Protein 4NBI (pdb70)

Secondary structure (DSSP, 8-state):
-EEEEEEEEEEEEEEE-SS--TTS--EEEEEEESSEEEEEEE-BTT--HHHHHHHHHHHHH---B--SS-SS-B-TTTTT-EEEEEE-GGGG-B-SSSSS-B-TTBPPHHHHHHHHHHHHHHHHHHS-GGGEEE--TTS-EEEEEEEEEEEEEEEEGGGS---/-EEEEEEEEEEEEEE---EEEEEESSEEEEEEE-BTT--HHHHHHHHHHHHH---B--SS-SS-B-TTTTT-EEEEEE-GGGG--TTT-SS---TTBPPHHHHHHHHHHHHHHHHHHS-GGGEEE--TTS-EEEEEEEEEEEEEEEETT--

B-factor: mean 30.65, std 9.9, range [12.33, 81.35]

CATH classification: 3.50.80.10

GO terms:
  GO:0005737 cytoplasm (C, IDA)
  GO:0051500 D-tyrosyl-tRNA(Tyr) deacylase activity (F, IDA)
  GO:0106026 Gly-tRNA(Ala) deacylase activity (F, IDA)
  GO:0051499 D-aminoacyl-tRNA deacylase activity (F, EXP)
  GO:0051500 D-tyrosyl-tRNA(Tyr) deacylase activity (F, EXP)

Structure (mmCIF, N/CA/C/O backbone):
data_4NBI
#
_entry.id   4NBI
#
_cell.length_a   82.134
_cell.length_b   65.743
_cell.length_c   56.917
_cell.angle_alpha   90.000
_cell.angle_beta   93.300
_cell.angle_gamma   90.000
#
_symmetry.space_group_name_H-M   'C 1 2 1'
#
loop_
_entity.id
_entity.type
_entity.pdbx_description
1 polymer 'D-tyrosyl-tRNA(Tyr) deacylase'
2 non-polymer "3'-deoxy-3'-(D-tyrosylamino)adenosine"
3 non-polymer 'TRIETHYLENE GLYCOL'
4 water water
#
loop_
_atom_site.group_PDB
_atom_site.id
_atom_site.type_symbol
_atom_site.label_atom_id
_atom_site.label_alt_id
_atom_site.label_comp_id
_atom_site.label_asym_id
_atom_site.label_entity_id
_atom_site.label_seq_id
_atom_site.pdbx_PDB_ins_code
_atom_site.Cartn_x
_atom_site.Cartn_y
_atom_site.Cartn_z
_atom_site.occupancy
_atom_site.B_iso_or_equiv
_atom_site.auth_seq_id
_atom_site.auth_comp_id
_atom_site.auth_asym_id
_atom_site.auth_atom_id
_atom_site.pdbx_PDB_model_num
ATOM 1 N N . MET A 1 1 ? -30.166 15.092 -14.162 1.00 22.23 1 MET A N 1
ATOM 2 C CA . MET A 1 1 ? -29.346 14.224 -15.041 1.00 22.71 1 MET A CA 1
ATOM 3 C C . MET A 1 1 ? -28.820 13.054 -14.230 1.00 22.24 1 MET A C 1
ATOM 4 O O . MET A 1 1 ? -28.492 13.207 -13.051 1.00 21.71 1 MET A O 1
ATOM 9 N N . ARG A 1 2 ? -28.764 11.883 -14.857 1.00 21.69 2 ARG A N 1
ATOM 10 C CA . ARG A 1 2 ? -28.340 10.670 -14.163 1.00 21.80 2 ARG A CA 1
ATOM 11 C C . ARG A 1 2 ? -27.197 10.009 -14.900 1.00 20.90 2 ARG A C 1
ATOM 12 O O . ARG A 1 2 ? -27.173 10.001 -16.123 1.00 20.52 2 ARG A O 1
ATOM 20 N N . VAL A 1 3 ? -26.231 9.479 -14.156 1.00 20.40 3 VAL A N 1
ATOM 21 C CA . VAL A 1 3 ? -25.124 8.771 -14.768 1.00 19.49 3 VAL A CA 1
ATOM 22 C C . VAL A 1 3 ? -24.722 7.568 -13.919 1.00 18.70 3 VAL A C 1
ATOM 23 O O . VAL A 1 3 ? -24.741 7.622 -12.683 1.00 18.91 3 VAL A O 1
ATOM 27 N N . VAL A 1 4 ? -24.402 6.477 -14.604 1.00 18.66 4 VAL A N 1
ATOM 28 C CA . VAL A 1 4 ? -23.710 5.346 -14.001 1.00 18.63 4 VAL A CA 1
ATOM 29 C C . VAL A 1 4 ? -22.322 5.317 -14.604 1.00 19.33 4 VAL A C 1
ATOM 30 O O . VAL A 1 4 ? -22.162 5.242 -15.825 1.00 19.28 4 VAL A O 1
ATOM 34 N N . ILE A 1 5 ? -21.318 5.381 -13.739 1.00 19.34 5 ILE A N 1
ATOM 35 C CA . ILE A 1 5 ? -19.936 5.383 -14.176 1.00 19.76 5 ILE A CA 1
ATOM 36 C C . ILE A 1 5 ? -19.309 4.079 -13.731 1.00 19.81 5 ILE A C 1
ATOM 37 O O . ILE A 1 5 ? -19.457 3.689 -12.570 1.00 20.73 5 ILE A O 1
ATOM 42 N N . GLN A 1 6 ? -18.632 3.400 -14.648 1.00 20.11 6 GLN A N 1
ATOM 43 C CA . GLN A 1 6 ? -17.916 2.176 -14.294 1.00 21.44 6 GLN A CA 1
ATOM 44 C C . GLN A 1 6 ? -16.460 2.234 -14.739 1.00 21.08 6 GLN A C 1
ATOM 45 O O . GLN A 1 6 ? -16.153 2.681 -15.843 1.00 20.84 6 GLN A O 1
ATOM 51 N N . ARG A 1 7 ? -15.571 1.806 -13.849 1.00 21.77 7 ARG A N 1
ATOM 52 C CA . ARG A 1 7 ? -14.141 1.743 -14.135 1.00 22.49 7 ARG A CA 1
ATOM 53 C C . ARG A 1 7 ? -13.847 0.510 -14.983 1.00 22.71 7 ARG A C 1
ATOM 54 O O . ARG A 1 7 ? -14.275 -0.594 -14.649 1.00 23.27 7 ARG A O 1
ATOM 62 N N . VAL A 1 8 ? -13.128 0.695 -16.087 1.00 22.23 8 VAL A N 1
ATOM 63 C CA . VAL A 1 8 ? -12.886 -0.412 -17.016 1.00 22.09 8 VAL A CA 1
ATOM 64 C C . VAL A 1 8 ? -11.422 -0.537 -17.436 1.00 21.81 8 VAL A C 1
ATOM 65 O O . VAL A 1 8 ? -10.675 0.439 -17.419 1.00 20.68 8 VAL A O 1
ATOM 69 N N . LYS A 1 9 ? -11.026 -1.748 -17.816 1.00 23.13 9 LYS A N 1
ATOM 70 C CA . LYS A 1 9 ? -9.735 -1.954 -18.465 1.00 24.00 9 LYS A CA 1
ATOM 71 C C . LYS A 1 9 ? -9.876 -1.780 -19.968 1.00 23.96 9 LYS A C 1
ATOM 72 O O . LYS A 1 9 ? -8.885 -1.585 -20.671 1.00 24.18 9 LYS A O 1
ATOM 78 N N . GLY A 1 10 ? -11.113 -1.847 -20.459 1.00 23.28 10 GLY A N 1
ATOM 79 C CA . GLY A 1 10 ? -11.387 -1.655 -21.878 1.00 23.89 10 GLY A CA 1
ATOM 80 C C . GLY A 1 10 ? -12.848 -1.856 -22.238 1.00 24.33 10 GLY A C 1
ATOM 81 O O . GLY A 1 10 ? -13.620 -2.407 -21.453 1.00 23.63 10 GLY A O 1
ATOM 82 N N . ALA A 1 11 ? -13.220 -1.406 -23.434 1.00 23.71 11 ALA A N 1
ATOM 83 C CA . ALA A 1 11 ? -14.597 -1.517 -23.912 1.00 24.68 11 ALA A CA 1
ATOM 84 C C . ALA A 1 11 ? -14.648 -1.388 -25.422 1.00 24.74 11 ALA A C 1
ATOM 85 O O . ALA A 1 11 ? -13.980 -0.527 -25.992 1.00 25.06 11 ALA A O 1
ATOM 87 N N . ILE A 1 12 ? -15.429 -2.256 -26.062 1.00 25.35 12 ILE A N 1
ATOM 88 C CA . ILE A 1 12 ? -15.651 -2.204 -27.506 1.00 25.49 12 ILE A CA 1
ATOM 89 C C . ILE A 1 12 ? -17.142 -2.014 -27.737 1.00 24.64 12 ILE A C 1
ATOM 90 O O . ILE A 1 12 ? -17.942 -2.842 -27.307 1.00 23.98 12 ILE A O 1
ATOM 95 N N . LEU A 1 13 ? -17.509 -0.923 -28.406 1.00 23.84 13 LEU A N 1
ATOM 96 C CA . LEU A 1 13 ? -18.915 -0.603 -28.638 1.00 23.30 13 LEU A CA 1
ATOM 97 C C . LEU A 1 13 ? -19.300 -0.798 -30.106 1.00 22.87 13 LEU A C 1
ATOM 98 O O . LEU A 1 13 ? -18.661 -0.256 -31.015 1.00 22.16 13 LEU A O 1
ATOM 103 N N . SER A 1 14 ? -20.357 -1.572 -30.328 1.00 22.46 14 SER A N 1
ATOM 104 C CA . SER A 1 14 ? -20.893 -1.740 -31.669 1.00 23.47 14 SER A CA 1
ATOM 105 C C . SER A 1 14 ? -22.352 -1.305 -31.714 1.00 24.08 14 SER A C 1
ATOM 106 O O . SER A 1 14 ? -23.045 -1.312 -30.688 1.00 23.22 14 SER A O 1
ATOM 109 N N . VAL A 1 15 ? -22.802 -0.921 -32.905 1.00 23.61 15 VAL A N 1
ATOM 110 C CA . VAL A 1 15 ? -24.131 -0.339 -33.083 1.00 25.61 15 VAL A CA 1
ATOM 111 C C . VAL A 1 15 ? -24.895 -1.081 -34.170 1.00 25.98 15 VAL A C 1
ATOM 112 O O . VAL A 1 15 ? -24.293 -1.564 -35.134 1.00 25.98 15 VAL A O 1
ATOM 116 N N . ARG A 1 16 ? -26.213 -1.179 -34.011 1.00 25.73 16 ARG A N 1
ATOM 117 C CA . ARG A 1 16 ? -27.037 -1.773 -35.048 1.00 26.59 16 ARG A CA 1
ATOM 118 C C . ARG A 1 16 ? -27.134 -0.854 -36.264 1.00 27.85 16 ARG A C 1
ATOM 119 O O . ARG A 1 16 ? -27.480 0.326 -36.139 1.00 27.93 16 ARG A O 1
ATOM 127 N N . LYS A 1 17 ? -26.827 -1.414 -37.434 1.00 29.86 17 LYS A N 1
ATOM 128 C CA . LYS A 1 17 ? -26.890 -0.698 -38.710 1.00 33.41 17 LYS A CA 1
ATOM 129 C C . LYS A 1 17 ? -28.304 -0.203 -39.047 1.00 34.31 17 LYS A C 1
ATOM 130 O O . LYS A 1 17 ? -29.299 -0.801 -38.630 1.00 33.93 17 LYS A O 1
ATOM 136 N N . GLU A 1 18 ? -28.390 0.897 -39.790 1.00 37.40 18 GLU A N 1
ATOM 137 C CA . GLU A 1 18 ? -29.689 1.401 -40.258 1.00 39.43 18 GLU A CA 1
ATOM 138 C C . GLU A 1 18 ? -30.210 0.570 -41.431 1.00 38.51 18 GLU A C 1
ATOM 139 O O . GLU A 1 18 ? -31.409 0.295 -41.526 1.00 39.03 18 GLU A O 1
ATOM 145 N N . ASN A 1 19 ? -29.286 0.167 -42.299 1.00 37.14 19 ASN A N 1
ATOM 146 C CA . ASN A 1 19 ? -29.573 -0.552 -43.533 1.00 38.57 19 ASN A CA 1
ATOM 147 C C . ASN A 1 19 ? -29.352 -2.054 -43.325 1.00 38.59 19 ASN A C 1
ATOM 148 O O . ASN A 1 19 ? -28.222 -2.544 -43.432 1.00 39.64 19 ASN A O 1
ATOM 153 N N . ILE A 1 20 ? -30.428 -2.777 -43.008 1.00 36.08 20 ILE A N 1
ATOM 154 C CA . ILE A 1 20 ? -30.336 -4.198 -42.648 1.00 35.77 20 ILE A CA 1
ATOM 155 C C . ILE A 1 20 ? -31.112 -5.098 -43.606 1.00 34.66 20 ILE A C 1
ATOM 156 O O . ILE A 1 20 ? -32.309 -4.914 -43.811 1.00 33.23 20 ILE A O 1
ATOM 161 N N . GLY A 1 21 ? -30.415 -6.073 -44.181 1.00 34.73 21 GLY A N 1
ATOM 162 C CA . GLY A 1 21 ? -31.052 -7.109 -44.978 1.00 33.96 21 GLY A CA 1
ATOM 163 C C . GLY A 1 21 ? -31.031 -8.442 -44.259 1.00 34.68 21 GLY A C 1
ATOM 164 O O . GLY A 1 21 ? -30.384 -8.584 -43.216 1.00 33.79 21 GLY A O 1
ATOM 165 N N . GLU A 1 22 ? -31.754 -9.408 -44.821 1.00 34.07 22 GLU A N 1
ATOM 166 C CA . GLU A 1 22 ? -31.704 -10.816 -44.418 1.00 35.35 22 GLU A CA 1
ATOM 167 C C . GLU A 1 22 ? -30.281 -11.372 -44.565 1.00 34.17 22 GLU A C 1
ATOM 168 O O . GLU A 1 22 ? -29.540 -10.962 -45.462 1.00 33.76 22 GLU A O 1
ATOM 174 N N . ASN A 1 23 ? -29.907 -12.296 -43.683 1.00 31.93 23 ASN A N 1
ATOM 175 C CA . ASN A 1 23 ? -28.644 -13.026 -43.812 1.00 31.28 23 ASN A CA 1
ATOM 176 C C . ASN A 1 23 ? -27.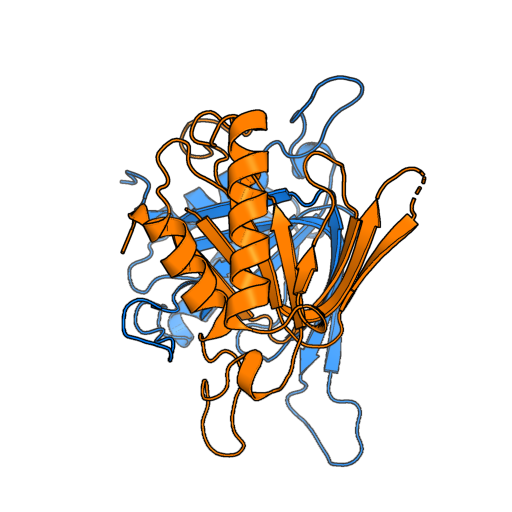426 -12.103 -43.841 1.00 31.07 23 ASN A C 1
ATOM 177 O O . ASN A 1 23 ? -26.525 -12.262 -44.682 1.00 29.87 23 ASN A O 1
ATOM 182 N N . GLU A 1 24 ? -27.404 -11.139 -42.921 1.00 30.06 24 GLU A N 1
ATOM 183 C CA . GLU A 1 24 ? -26.330 -10.147 -42.862 1.00 30.30 24 GLU A CA 1
ATOM 184 C C . GLU A 1 24 ? -25.842 -9.901 -41.439 1.00 29.98 24 GLU A C 1
ATOM 185 O O . GLU A 1 24 ? -26.574 -10.123 -40.476 1.00 29.82 24 GLU A O 1
ATOM 191 N N . LYS A 1 25 ? -24.600 -9.442 -41.330 1.00 28.16 25 LYS A N 1
ATOM 192 C CA . LYS A 1 25 ? -24.053 -8.892 -40.094 1.00 28.61 25 LYS A CA 1
ATOM 193 C C . LYS A 1 25 ? -24.764 -7.571 -39.799 1.00 28.88 25 LYS A C 1
ATOM 194 O O . LYS A 1 25 ? -24.853 -6.700 -40.662 1.00 27.43 25 LYS A O 1
ATOM 200 N N . GLU A 1 26 ? -25.276 -7.426 -38.584 1.00 28.91 26 GLU A N 1
ATOM 201 C CA . GLU A 1 26 ? -26.118 -6.269 -38.275 1.00 30.59 26 GLU A CA 1
ATOM 202 C C . GLU A 1 26 ? -25.475 -5.234 -37.368 1.00 29.20 26 GLU A C 1
ATOM 203 O O . GLU A 1 26 ? -25.890 -4.079 -37.372 1.00 30.40 26 GLU A O 1
ATOM 209 N N . LEU A 1 27 ? -24.479 -5.646 -36.589 1.00 28.12 27 LEU A N 1
ATOM 210 C CA . LEU A 1 27 ? -23.788 -4.720 -35.695 1.00 27.78 27 LEU A CA 1
ATOM 211 C C . LEU A 1 27 ? -22.418 -4.350 -36.249 1.00 26.90 27 LEU A C 1
ATOM 212 O O . LEU A 1 27 ? -21.738 -5.200 -36.830 1.00 27.42 27 LEU A O 1
ATOM 217 N N . GLU A 1 28 ? -22.020 -3.089 -36.063 1.00 25.23 28 GLU A N 1
ATOM 218 C CA . GLU A 1 28 ? -20.707 -2.616 -36.504 1.00 25.72 28 GLU A CA 1
ATOM 219 C C . GLU A 1 28 ? -19.977 -1.887 -35.383 1.00 24.91 28 GLU A C 1
ATOM 220 O O . GLU A 1 28 ? -20.557 -1.034 -34.712 1.00 24.51 28 GLU A O 1
ATOM 226 N N . ILE A 1 29 ? -18.707 -2.229 -35.189 1.00 25.25 29 ILE A N 1
ATOM 227 C CA . ILE A 1 29 ? -17.874 -1.586 -34.164 1.00 25.80 29 ILE A CA 1
ATOM 228 C C . ILE A 1 29 ? -17.605 -0.127 -34.539 1.00 26.98 29 ILE A C 1
ATOM 229 O O . ILE A 1 29 ? -17.116 0.159 -35.644 1.00 27.16 29 ILE A O 1
ATOM 234 N N . ILE A 1 30 ? -17.933 0.793 -33.633 1.00 26.30 30 ILE A N 1
ATOM 235 C CA . ILE A 1 30 ? -17.698 2.218 -33.883 1.00 27.04 30 ILE A CA 1
ATOM 236 C C . ILE A 1 30 ? -16.754 2.896 -32.885 1.00 27.57 30 ILE A C 1
ATOM 237 O O . ILE A 1 30 ? -16.175 3.939 -33.197 1.00 27.02 30 ILE A O 1
ATOM 242 N N . SER A 1 31 ? -16.596 2.299 -31.704 1.00 26.58 31 SER A N 1
ATOM 243 C CA . SER A 1 31 ? -15.797 2.894 -30.630 1.00 26.80 31 SER A CA 1
ATOM 244 C C . SER A 1 31 ? -15.102 1.835 -29.802 1.00 25.83 31 SER A C 1
ATOM 245 O O . SER A 1 31 ? -15.645 0.756 -29.564 1.00 25.75 31 SER A O 1
ATOM 248 N N . GLU A 1 32 ? -13.888 2.164 -29.376 1.00 25.85 32 GLU A N 1
ATOM 249 C CA . GLU A 1 32 ? -13.079 1.289 -28.551 1.00 25.87 32 GLU A CA 1
ATOM 250 C C . GLU A 1 32 ? -12.257 2.151 -27.601 1.00 25.65 32 GLU A C 1
ATOM 251 O O . GLU A 1 32 ? -11.703 3.180 -28.010 1.00 25.38 32 GLU A O 1
ATOM 257 N N . ILE A 1 33 ? -12.205 1.749 -26.332 1.00 24.22 33 ILE A N 1
ATOM 258 C CA . ILE A 1 33 ? -11.299 2.378 -25.362 1.00 23.60 33 ILE A CA 1
ATOM 259 C C . ILE A 1 33 ? -10.496 1.319 -24.624 1.00 24.15 33 ILE A C 1
ATOM 260 O O . ILE A 1 33 ? -10.908 0.161 -24.554 1.00 23.81 33 ILE A O 1
ATOM 265 N N . LYS A 1 34 ? -9.341 1.715 -24.099 1.00 24.78 34 LYS A N 1
ATOM 266 C CA . LYS A 1 34 ? -8.606 0.881 -23.150 1.00 25.75 34 LYS A CA 1
ATOM 267 C C . LYS A 1 34 ? -9.012 1.311 -21.740 1.00 26.21 34 LYS A C 1
ATOM 268 O O . LYS A 1 34 ? -10.203 1.507 -21.486 1.00 25.28 34 LYS A O 1
ATOM 274 N N . ASN A 1 35 ? -8.047 1.459 -20.824 1.00 25.51 35 ASN A N 1
ATOM 275 C CA . ASN A 1 35 ? -8.373 1.837 -19.445 1.00 25.59 35 ASN A CA 1
ATOM 276 C C . ASN A 1 35 ? -9.135 3.150 -19.378 1.00 24.99 35 ASN A C 1
ATOM 277 O O . ASN A 1 35 ? -8.844 4.090 -20.124 1.00 25.60 35 ASN A O 1
ATOM 282 N N . GLY A 1 36 ? -10.099 3.215 -18.469 1.00 23.95 36 GLY A N 1
ATOM 283 C CA . GLY A 1 36 ? -10.830 4.447 -18.247 1.00 23.32 36 GLY A CA 1
ATOM 284 C C . GLY A 1 36 ? -12.201 4.209 -17.662 1.00 22.65 36 GLY A C 1
ATOM 285 O O . GLY A 1 36 ? -12.386 3.309 -16.840 1.00 21.99 36 GLY A O 1
ATOM 286 N N . LEU A 1 37 ? -13.150 5.038 -18.082 1.00 22.19 37 LEU A N 1
ATOM 287 C CA . LEU A 1 37 ? -14.512 5.014 -17.552 1.00 21.86 37 LEU A CA 1
ATOM 288 C C . LEU A 1 37 ? -15.524 4.826 -18.671 1.00 22.10 37 LEU A C 1
ATOM 289 O O . LEU A 1 37 ? -15.394 5.414 -19.745 1.00 22.76 37 LEU A O 1
ATOM 294 N N . ILE A 1 38 ? -16.543 4.009 -18.421 1.00 21.60 38 ILE A N 1
ATOM 295 C CA . ILE A 1 38 ? -17.727 4.052 -19.260 1.00 21.74 38 ILE A CA 1
ATOM 296 C C . ILE A 1 38 ? -18.792 4.811 -18.476 1.00 21.14 38 ILE A C 1
ATOM 297 O O . ILE A 1 38 ? -18.987 4.546 -17.294 1.00 20.61 38 ILE A O 1
ATOM 302 N N . CYS A 1 39 ? -19.443 5.769 -19.133 1.00 21.28 39 CYS A N 1
ATOM 303 C CA . CYS A 1 39 ? -20.447 6.619 -18.503 1.00 22.50 39 CYS A CA 1
ATOM 304 C C . CYS A 1 39 ? -21.777 6.475 -19.239 1.00 21.87 39 CYS A C 1
ATOM 305 O O . CYS A 1 39 ? -21.915 6.924 -20.384 1.00 23.46 39 CYS A O 1
ATOM 308 N N . PHE A 1 40 ? -22.732 5.825 -18.583 1.00 20.67 40 PHE A N 1
ATOM 309 C CA . PHE A 1 40 ? -24.079 5.688 -19.121 1.00 21.64 40 PHE A CA 1
ATOM 310 C C . PHE A 1 40 ? -24.856 6.903 -18.668 1.00 20.92 40 PHE A C 1
ATOM 311 O O . PHE A 1 40 ? -25.072 7.087 -17.476 1.00 21.40 40 PHE A O 1
ATOM 319 N N . LEU A 1 41 ? -25.296 7.711 -19.626 1.00 21.37 41 LEU A N 1
ATOM 320 C CA . LEU A 1 41 ? -25.824 9.040 -19.341 1.00 21.61 41 LEU A CA 1
ATOM 321 C C . LEU A 1 41 ? -27.283 9.223 -19.737 1.00 21.58 41 LEU A C 1
ATOM 322 O O . LEU A 1 41 ? -27.652 8.985 -20.889 1.00 22.10 41 LEU A O 1
ATOM 327 N N . GLY A 1 42 ? -28.090 9.674 -18.775 1.00 21.75 42 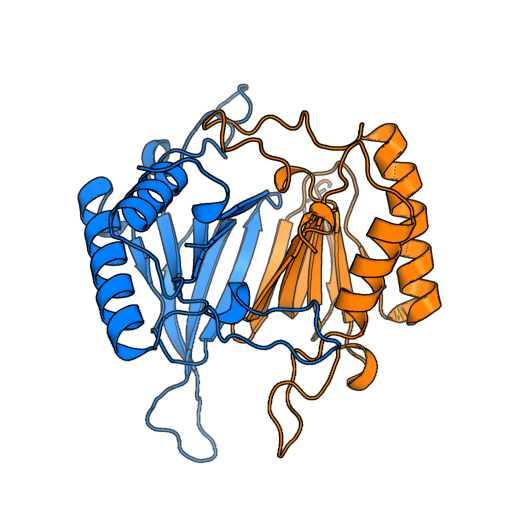GLY A N 1
ATOM 328 C CA . GLY A 1 42 ? -29.521 9.863 -18.977 1.00 23.50 42 GLY A CA 1
ATOM 329 C C . GLY A 1 42 ? -29.896 11.319 -18.785 1.00 23.20 42 GLY A C 1
ATOM 330 O O . GLY A 1 42 ? -29.590 11.908 -17.751 1.00 23.96 42 GLY A O 1
ATOM 331 N N . ILE A 1 43 ? -30.547 11.906 -19.786 1.00 23.94 43 ILE A N 1
ATOM 332 C CA . ILE A 1 43 ? -30.960 13.317 -19.718 1.00 24.11 43 ILE A CA 1
ATOM 333 C C . ILE A 1 43 ? -32.431 13.431 -19.299 1.00 24.80 43 ILE A C 1
ATOM 334 O O . ILE A 1 43 ? -33.313 12.856 -19.942 1.00 23.22 43 ILE A O 1
ATOM 339 N N . HIS A 1 44 ? -32.669 14.165 -18.208 1.00 24.00 44 HIS A N 1
ATOM 340 C CA . HIS A 1 44 ? -33.991 14.331 -17.592 1.00 24.97 44 HIS A CA 1
ATOM 341 C C . HIS A 1 44 ? -34.709 15.446 -18.293 1.00 25.60 44 HIS A C 1
ATOM 342 O O . HIS A 1 44 ? -34.075 16.400 -18.752 1.00 25.11 44 HIS A O 1
ATOM 349 N N . LYS A 1 45 ? -36.034 15.337 -18.384 1.00 26.53 45 LYS A N 1
ATOM 350 C CA . LYS A 1 45 ? -36.857 16.327 -19.095 1.00 28.01 45 LYS A CA 1
ATOM 351 C C . LYS A 1 45 ? -36.624 17.775 -18.642 1.00 28.94 45 LYS A C 1
ATOM 352 O O . LYS A 1 45 ? -36.772 18.708 -19.434 1.00 30.67 45 LYS A O 1
ATOM 358 N N . ASN A 1 46 ? -36.250 17.946 -17.378 1.00 28.68 46 ASN A N 1
ATOM 359 C CA . ASN A 1 46 ? -36.050 19.260 -16.776 1.00 29.78 46 ASN A CA 1
ATOM 360 C C . ASN A 1 46 ? -34.586 19.657 -16.585 1.00 28.02 46 ASN A C 1
ATOM 361 O O . ASN A 1 46 ? -34.298 20.648 -15.915 1.00 27.16 46 ASN A O 1
ATOM 366 N N . ASP A 1 47 ? -33.666 18.891 -17.170 1.00 27.51 47 ASP A N 1
ATOM 367 C CA . ASP A 1 47 ? -32.234 19.197 -17.052 1.00 25.72 47 ASP A CA 1
ATOM 368 C C . ASP A 1 47 ? -31.865 20.527 -17.702 1.00 26.65 47 ASP A C 1
ATOM 369 O O . ASP A 1 47 ? -32.437 20.919 -18.722 1.00 25.59 47 ASP A O 1
ATOM 374 N N . THR A 1 48 ? -30.899 21.201 -17.089 1.00 26.18 48 THR A N 1
ATOM 375 C CA . THR A 1 48 ? -30.331 22.432 -17.595 1.00 26.20 48 THR A CA 1
ATOM 376 C C . THR A 1 48 ? -28.845 22.199 -17.819 1.00 25.87 48 THR A C 1
ATOM 377 O O . THR A 1 48 ? -28.304 21.150 -17.448 1.00 25.57 48 THR A O 1
ATOM 381 N N . TRP A 1 49 ? -28.178 23.185 -18.408 1.00 25.65 49 TRP A N 1
ATOM 382 C CA . TRP A 1 49 ? -26.744 23.105 -18.639 1.00 25.58 49 TRP A CA 1
ATOM 383 C C . TRP A 1 49 ? -25.983 22.917 -17.352 1.00 25.06 49 TRP A C 1
ATOM 384 O O . TRP A 1 49 ? -24.959 22.245 -17.336 1.00 25.10 49 TRP A O 1
ATOM 395 N N . GLU A 1 50 ? -26.484 23.493 -16.258 1.00 26.01 50 GLU A N 1
ATOM 396 C CA . GLU A 1 50 ? -25.834 23.331 -14.945 1.00 25.52 50 GLU A CA 1
ATOM 397 C C . GLU A 1 50 ? -25.799 21.871 -14.490 1.00 24.12 50 GLU A C 1
ATOM 398 O O . GLU A 1 50 ? -24.838 21.437 -13.862 1.00 22.66 50 GLU A O 1
ATOM 404 N N . ASP A 1 51 ? -26.845 21.111 -14.798 1.00 23.41 51 ASP A N 1
ATOM 405 C CA . ASP A 1 51 ? -26.846 19.678 -14.502 1.00 23.03 51 ASP A CA 1
ATOM 406 C C . ASP A 1 51 ? -25.719 18.985 -15.255 1.00 22.35 51 ASP A C 1
ATOM 407 O O . ASP A 1 51 ? -24.980 18.182 -14.670 1.00 22.08 51 ASP A O 1
ATOM 412 N N . ALA A 1 52 ? -25.591 19.307 -16.545 1.00 21.78 52 ALA A N 1
ATOM 413 C CA . ALA A 1 52 ? -24.571 18.720 -17.412 1.00 22.18 52 ALA A CA 1
ATOM 414 C C . ALA A 1 52 ? -23.173 19.058 -16.910 1.00 22.43 52 ALA A C 1
ATOM 415 O O . ALA A 1 52 ? -22.320 18.178 -16.789 1.00 21.61 52 ALA A O 1
ATOM 417 N N . LEU A 1 53 ? -22.959 20.336 -16.597 1.00 23.65 53 LEU A N 1
ATOM 418 C CA . LEU A 1 53 ? -21.661 20.790 -16.099 1.00 23.47 53 LEU A CA 1
ATOM 419 C C . LEU A 1 53 ? -21.250 20.082 -14.809 1.00 23.50 53 LEU A C 1
ATOM 420 O O . LEU A 1 53 ? -20.084 19.721 -14.662 1.00 23.31 53 LEU A O 1
ATOM 425 N N . TYR A 1 54 ? -22.198 19.865 -13.893 1.00 23.26 54 TYR A N 1
ATOM 426 C CA . TYR A 1 54 ? -21.916 19.074 -12.691 1.00 23.18 54 TYR A CA 1
ATOM 427 C C . TYR A 1 54 ? -21.445 17.667 -13.030 1.00 22.95 54 TYR A C 1
ATOM 428 O O . TYR A 1 54 ? -20.428 17.217 -12.494 1.00 22.01 54 TYR A O 1
ATOM 437 N N . ILE A 1 55 ? -22.188 16.970 -13.900 1.00 22.14 55 ILE A N 1
ATOM 438 C CA . ILE A 1 55 ? -21.834 15.602 -14.294 1.00 22.52 55 ILE A CA 1
ATOM 439 C C . ILE A 1 55 ? -20.454 15.532 -14.929 1.00 21.66 55 ILE A C 1
ATOM 440 O O . ILE A 1 55 ? -19.646 14.652 -14.601 1.00 21.49 55 ILE A O 1
ATOM 445 N N . ILE A 1 56 ? -20.189 16.446 -15.853 1.00 22.02 56 ILE A N 1
ATOM 446 C CA . ILE A 1 56 ? -18.896 16.457 -16.539 1.00 22.16 56 ILE A CA 1
ATOM 447 C C . ILE A 1 56 ? -17.742 16.656 -15.541 1.00 22.79 56 ILE A C 1
ATOM 448 O O . ILE A 1 56 ? -16.773 15.884 -15.540 1.00 22.95 56 ILE A O 1
ATOM 453 N N . ARG A 1 57 ? -17.876 17.664 -14.684 1.00 24.07 57 ARG A N 1
ATOM 454 C CA . ARG A 1 57 ? -16.870 17.972 -13.654 1.00 25.38 57 ARG A CA 1
ATOM 455 C C . ARG A 1 57 ? -16.629 16.777 -12.727 1.00 26.11 57 ARG A C 1
ATOM 456 O O . ARG A 1 57 ? -15.481 16.437 -12.419 1.00 25.52 57 ARG A O 1
ATOM 464 N N . LYS A 1 58 ? -17.714 16.132 -12.295 1.00 26.52 58 LYS A N 1
ATOM 465 C CA . LYS A 1 58 ? -17.610 14.939 -11.454 1.00 26.32 58 LYS A CA 1
ATOM 466 C C . LYS A 1 58 ? -16.929 13.758 -12.121 1.00 26.44 58 LYS A C 1
ATOM 467 O O . LYS A 1 58 ? -16.003 13.167 -11.542 1.00 25.70 58 LYS A O 1
ATOM 473 N N . CYS A 1 59 ? -17.383 13.406 -13.328 1.00 26.26 59 CYS A N 1
ATOM 474 C CA . CYS A 1 59 ? -16.791 12.309 -14.095 1.00 25.54 59 CYS A CA 1
ATOM 475 C C . CYS A 1 59 ? -15.290 12.505 -14.277 1.00 25.54 59 CYS A C 1
ATOM 476 O O . CYS A 1 59 ? -14.513 11.562 -14.153 1.00 24.59 59 CYS A O 1
ATOM 479 N N . LEU A 1 60 ? -14.886 13.733 -14.583 1.00 22.97 60 LEU A N 1
ATOM 480 C CA . LEU A 1 60 ? -13.476 14.003 -14.857 1.00 23.48 60 LEU A CA 1
ATOM 481 C C . LEU A 1 60 ? -12.617 14.071 -13.600 1.00 23.42 60 LEU A C 1
ATOM 482 O O . LEU A 1 60 ? -11.392 13.917 -13.677 1.00 24.94 60 LEU A O 1
ATOM 487 N N . ASN A 1 61 ? -13.263 14.286 -12.460 1.00 23.36 61 ASN A N 1
ATOM 488 C CA . ASN A 1 61 ? -12.569 14.473 -11.191 1.00 25.76 61 ASN A CA 1
ATOM 489 C C . ASN A 1 61 ? -12.573 13.291 -10.228 1.00 25.05 61 ASN A C 1
ATOM 490 O O . ASN A 1 61 ? -11.757 13.251 -9.309 1.00 24.29 61 ASN A O 1
ATOM 495 N N . LEU A 1 62 ? -13.482 12.336 -10.420 1.00 23.77 62 LEU A N 1
ATOM 496 C CA . LEU A 1 62 ? -13.580 11.195 -9.504 1.00 23.41 62 LEU A CA 1
ATOM 497 C C . LEU A 1 62 ? -12.265 10.432 -9.416 1.00 23.39 62 LEU A C 1
ATOM 498 O O . LEU A 1 62 ? -11.719 10.023 -10.431 1.00 22.24 62 LEU A O 1
ATOM 503 N N . ARG A 1 63 ? -11.766 10.233 -8.199 1.00 23.93 63 ARG A N 1
ATOM 504 C CA . ARG A 1 63 ? -10.458 9.606 -8.027 1.00 25.71 63 ARG A CA 1
ATOM 505 C C . ARG A 1 63 ? -10.647 8.114 -7.803 1.00 25.39 63 ARG A C 1
ATOM 506 O O . ARG A 1 63 ? -10.866 7.657 -6.682 1.00 26.93 63 ARG A O 1
ATOM 514 N N . LEU A 1 64 ? -10.610 7.366 -8.903 1.00 25.66 64 LEU A N 1
ATOM 515 C CA . LEU A 1 64 ? -11.027 5.967 -8.887 1.00 25.46 64 LEU A CA 1
ATOM 516 C C . LEU A 1 64 ? -9.894 4.961 -9.094 1.00 25.74 64 LEU A C 1
ATOM 517 O O . LEU A 1 64 ? -10.146 3.758 -9.116 1.00 26.07 64 LEU A O 1
ATOM 522 N N . TRP A 1 65 ? -8.667 5.454 -9.257 1.00 26.31 65 TRP A N 1
ATOM 523 C CA . TRP A 1 65 ? -7.485 4.597 -9.407 1.00 28.58 65 TRP A CA 1
ATOM 524 C C . TRP A 1 65 ? -6.458 4.833 -8.343 1.00 31.97 65 TRP A C 1
ATOM 525 O O . TRP A 1 65 ? -6.218 5.973 -7.931 1.00 30.38 65 TRP A O 1
ATOM 536 N N . ASN A 1 66 ? -5.833 3.744 -7.902 1.00 37.32 66 ASN A N 1
ATOM 537 C CA . ASN A 1 66 ? -4.720 3.798 -6.956 1.00 44.71 66 ASN A CA 1
ATOM 538 C C . ASN A 1 66 ? -3.448 4.285 -7.642 1.00 48.92 66 ASN A C 1
ATOM 539 O O . ASN A 1 66 ? -3.308 4.159 -8.862 1.00 51.07 66 ASN A O 1
ATOM 544 N N . ASN A 1 67 ? -2.528 4.841 -6.859 1.00 55.61 67 ASN A N 1
ATOM 545 C CA . ASN A 1 67 ? -1.214 5.225 -7.371 1.00 61.72 67 ASN A CA 1
ATOM 546 C C . ASN A 1 67 ? -0.199 4.092 -7.181 1.00 66.06 67 ASN A C 1
ATOM 547 O O . ASN A 1 67 ? -0.320 3.036 -7.807 1.00 67.99 67 ASN A O 1
ATOM 552 N N . ASP A 1 68 ? 0.793 4.317 -6.322 1.00 70.13 68 ASP A N 1
ATOM 553 C CA . ASP A 1 68 ? 1.784 3.300 -5.984 1.00 73.11 68 ASP A CA 1
ATOM 554 C C . ASP A 1 68 ? 1.377 2.590 -4.699 1.00 73.19 68 ASP A C 1
ATOM 555 O O . ASP A 1 68 ? 1.314 1.360 -4.654 1.00 73.70 68 ASP A O 1
ATOM 560 N N . ASN A 1 69 ? 1.099 3.377 -3.662 1.00 71.29 69 ASN A N 1
ATOM 561 C CA . ASN A 1 69 ? 0.588 2.854 -2.399 1.00 69.97 69 ASN A CA 1
ATOM 562 C C . ASN A 1 69 ? -0.780 3.442 -2.058 1.00 68.52 69 ASN A C 1
ATOM 563 O O . ASN A 1 69 ? -1.638 2.751 -1.503 1.00 68.66 69 ASN A O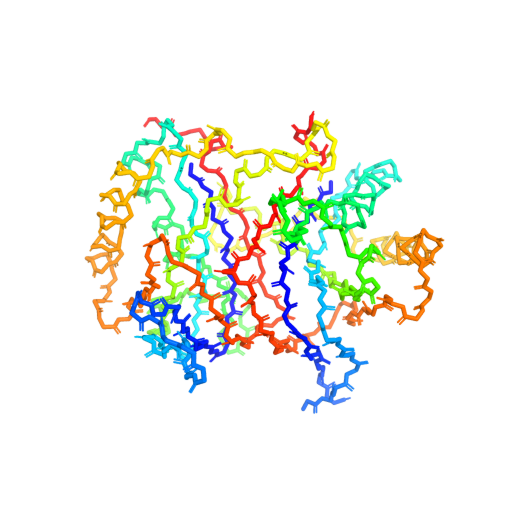 1
ATOM 568 N N . LYS A 1 70 ? -0.971 4.713 -2.411 1.00 65.88 70 LYS A N 1
ATOM 569 C CA . LYS A 1 70 ? -2.177 5.474 -2.064 1.00 63.62 70 LYS A CA 1
ATOM 570 C C . LYS A 1 70 ? -3.441 4.936 -2.732 1.00 61.02 70 LYS A C 1
ATOM 571 O O . LYS A 1 70 ? -3.453 4.659 -3.936 1.00 61.28 70 LYS A O 1
ATOM 577 N N . THR A 1 71 ? -4.502 4.804 -1.939 1.00 54.80 71 THR A N 1
ATOM 578 C CA . THR A 1 71 ? -5.793 4.332 -2.430 1.00 52.30 71 THR A CA 1
ATOM 579 C C . THR A 1 71 ? -6.671 5.497 -2.924 1.00 47.57 71 THR A C 1
ATOM 580 O O . THR A 1 71 ? -6.623 6.594 -2.365 1.00 49.78 71 THR A O 1
ATOM 584 N N . TRP A 1 72 ? -7.456 5.252 -3.975 1.00 45.18 72 TRP A N 1
ATOM 585 C CA . TRP A 1 72 ? -8.350 6.261 -4.572 1.00 42.24 72 TRP A CA 1
ATOM 586 C C . TRP A 1 72 ? -7.640 7.580 -4.746 1.00 39.96 72 TRP A C 1
ATOM 587 O O . TRP A 1 72 ? -7.992 8.574 -4.115 1.00 38.81 72 TRP A O 1
ATOM 598 N N . ASP A 1 73 ? -6.632 7.592 -5.612 1.00 37.96 73 ASP A N 1
ATOM 599 C CA . ASP A 1 73 ? -5.690 8.705 -5.694 1.00 37.19 73 ASP A CA 1
ATOM 600 C C . ASP A 1 73 ? -5.761 9.521 -6.987 1.00 34.10 73 ASP A C 1
ATOM 601 O O . ASP A 1 73 ? -5.561 10.735 -6.972 1.00 35.02 73 ASP A O 1
ATOM 606 N N . LYS A 1 74 ? -6.011 8.837 -8.097 1.00 31.19 74 LYS A N 1
ATOM 607 C CA . LYS A 1 74 ? -5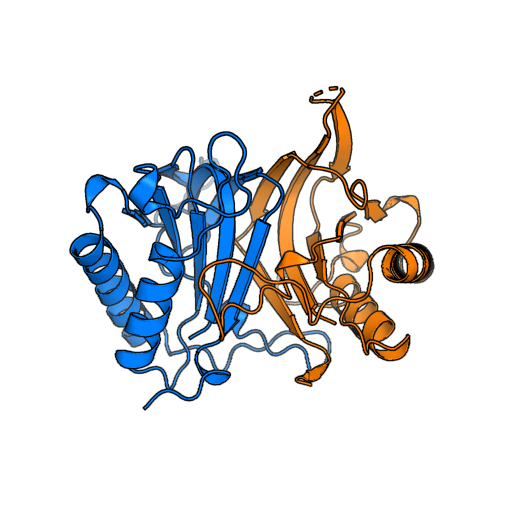.891 9.412 -9.429 1.00 28.70 74 LYS A CA 1
ATOM 608 C C . LYS A 1 74 ? -7.239 9.430 -10.132 1.00 26.78 74 LYS A C 1
ATOM 609 O O . LYS A 1 74 ? -8.007 8.468 -10.043 1.00 24.82 74 LYS A O 1
ATOM 615 N N . ASN A 1 75 ? -7.509 10.527 -10.834 1.00 25.35 75 ASN A N 1
ATOM 616 C CA . ASN A 1 75 ? -8.680 10.604 -11.701 1.00 24.27 75 ASN A CA 1
ATOM 617 C C . ASN A 1 75 ? -8.324 10.210 -13.137 1.00 24.23 75 ASN A C 1
ATOM 618 O O . ASN A 1 75 ? -7.153 9.965 -13.453 1.00 23.47 75 ASN A O 1
ATOM 623 N N . VAL A 1 76 ? -9.332 10.157 -14.005 1.00 23.59 76 VAL A N 1
ATOM 624 C CA . VAL A 1 76 ? -9.144 9.691 -15.382 1.00 23.94 76 VAL A CA 1
ATOM 625 C C . VAL A 1 76 ? -8.137 10.553 -16.178 1.00 24.76 76 VAL A C 1
ATOM 626 O O . VAL A 1 76 ? -7.355 10.030 -16.994 1.00 25.19 76 VAL A O 1
ATOM 630 N N . LYS A 1 77 ? -8.150 11.859 -15.918 1.00 25.61 77 LYS A N 1
ATOM 631 C CA . LYS A 1 77 ? -7.260 12.809 -16.596 1.00 27.43 77 LYS A CA 1
ATOM 632 C C . LYS A 1 77 ? -5.808 12.639 -16.153 1.00 28.27 77 LYS A C 1
ATOM 633 O O . LYS A 1 77 ? -4.892 12.702 -16.981 1.00 28.38 77 LYS A O 1
ATOM 639 N N . ASP A 1 78 ? -5.616 12.420 -14.851 1.00 28.47 78 ASP A N 1
ATOM 640 C CA . ASP A 1 78 ? -4.289 12.185 -14.244 1.00 29.83 78 ASP A CA 1
ATOM 641 C C . ASP A 1 78 ? -3.503 11.070 -14.923 1.00 30.07 78 ASP A C 1
ATOM 642 O O . ASP A 1 78 ? -2.268 11.131 -15.030 1.00 29.41 78 ASP A O 1
ATOM 647 N N . LEU A 1 79 ? -4.223 10.044 -15.365 1.00 27.81 79 LEU A N 1
ATOM 648 C CA . LEU A 1 79 ? -3.604 8.872 -15.964 1.00 28.04 79 LEU A CA 1
ATOM 649 C C . LEU A 1 79 ? -3.673 8.879 -17.487 1.00 26.79 79 LEU A C 1
ATOM 650 O O . LEU A 1 79 ? -3.242 7.919 -18.127 1.00 26.09 79 LEU A O 1
ATOM 655 N N . ASN A 1 80 ? -4.215 9.962 -18.049 1.00 26.73 80 ASN A N 1
ATOM 656 C CA . ASN A 1 80 ? -4.477 10.083 -19.492 1.00 27.94 80 ASN A CA 1
ATOM 657 C C . ASN A 1 80 ? -5.295 8.897 -20.001 1.00 25.89 80 ASN A C 1
ATOM 658 O O . ASN A 1 80 ? -5.012 8.330 -21.056 1.00 25.52 80 ASN A O 1
ATOM 663 N N . TYR A 1 81 ? -6.294 8.524 -19.208 1.00 24.39 81 TYR A N 1
ATOM 664 C CA . TYR A 1 81 ? -7.191 7.430 -19.548 1.00 23.32 81 TYR A CA 1
ATOM 665 C C . TYR A 1 81 ? -8.355 7.945 -20.391 1.00 23.65 81 TYR A C 1
ATOM 666 O O . TYR A 1 81 ? -8.482 9.154 -20.610 1.00 22.60 81 TYR A O 1
ATOM 675 N N . GLU A 1 82 ? -9.201 7.024 -20.861 1.00 23.63 82 GLU A N 1
ATOM 676 C CA . GLU A 1 82 ? -10.276 7.361 -21.795 1.00 23.43 82 GLU A CA 1
ATOM 677 C C . GLU A 1 82 ? -11.659 7.329 -21.148 1.00 22.70 82 GLU A C 1
ATOM 678 O O . GLU A 1 82 ? -11.829 6.778 -20.058 1.00 20.59 82 GLU A O 1
ATOM 684 N N . LEU A 1 83 ? -12.636 7.934 -21.824 1.00 21.76 83 LEU A N 1
ATOM 685 C CA . LEU A 1 83 ? -14.041 7.861 -21.411 1.00 22.45 83 LEU A CA 1
ATOM 686 C C . LEU A 1 83 ? -14.924 7.460 -22.583 1.00 22.16 83 LEU A C 1
ATOM 687 O O . LEU A 1 83 ? -14.809 8.004 -23.679 1.00 22.63 83 LEU A O 1
ATOM 692 N N . LEU A 1 84 ? -15.812 6.507 -22.337 1.00 21.71 84 LEU A N 1
ATOM 693 C CA . LEU A 1 84 ? -16.798 6.122 -23.326 1.00 21.88 84 LEU A CA 1
ATOM 694 C C . LEU A 1 84 ? -18.151 6.558 -22.795 1.00 21.77 84 LEU A C 1
ATOM 695 O O . LEU A 1 84 ? -18.605 6.083 -21.746 1.00 21.54 84 LEU A O 1
ATOM 700 N N . ILE A 1 85 ? -18.766 7.494 -23.508 1.00 21.21 85 ILE A N 1
ATOM 701 C CA . ILE A 1 85 ? -20.032 8.081 -23.089 1.00 22.05 85 ILE A CA 1
ATOM 702 C C . ILE A 1 85 ? -21.155 7.465 -23.906 1.00 22.48 85 ILE A C 1
ATOM 703 O O . ILE A 1 85 ? -21.152 7.533 -25.142 1.00 23.63 85 ILE A O 1
ATOM 708 N N . VAL A 1 86 ? -22.110 6.864 -23.209 1.00 22.22 86 VAL A N 1
ATOM 709 C CA . VAL A 1 86 ? -23.191 6.132 -23.858 1.00 22.46 86 VAL A CA 1
ATOM 710 C C . VAL A 1 86 ? -24.530 6.704 -23.397 1.00 22.98 86 VAL A C 1
ATOM 711 O O . VAL A 1 86 ? -24.801 6.754 -22.203 1.00 23.15 86 VAL A O 1
ATOM 715 N N . SER A 1 87 ? -25.354 7.142 -24.343 1.00 23.21 87 SER A N 1
ATOM 716 C CA . SER A 1 87 ? -26.679 7.651 -24.025 1.00 24.31 87 SER A CA 1
ATOM 717 C C . SER A 1 87 ? -27.581 6.512 -23.555 1.00 25.52 87 SER A C 1
ATOM 718 O O . SER A 1 87 ? -27.589 5.429 -24.149 1.00 25.92 87 SER A O 1
ATOM 721 N N . GLN A 1 88 ? -28.319 6.761 -22.476 1.00 25.99 88 GLN A N 1
ATOM 722 C CA . GLN A 1 88 ? -29.075 5.718 -21.791 1.00 27.40 88 GLN A CA 1
ATOM 723 C C . GLN A 1 88 ? -30.346 6.290 -21.146 1.00 27.95 88 GLN A C 1
ATOM 724 O O . GLN A 1 88 ? -30.309 6.786 -20.019 1.00 29.07 88 GLN A O 1
ATOM 730 N N . PHE A 1 89 ? -31.473 6.204 -21.846 1.00 26.95 89 PHE A N 1
ATOM 731 C CA . PHE A 1 89 ? -32.720 6.741 -21.292 1.00 27.83 89 PHE A CA 1
ATOM 732 C C . PHE A 1 89 ? -33.329 5.826 -20.216 1.00 25.74 89 PHE A C 1
ATOM 733 O O . PHE A 1 89 ? -34.208 6.241 -19.458 1.00 24.85 89 PHE A O 1
ATOM 741 N N . THR A 1 90 ? -32.823 4.593 -20.131 1.00 24.37 90 THR A N 1
ATOM 742 C CA . THR A 1 90 ? -33.352 3.601 -19.181 1.00 23.73 90 THR A CA 1
ATOM 743 C C . THR A 1 90 ? -33.072 3.939 -17.711 1.00 23.88 90 THR A C 1
ATOM 744 O O . THR A 1 90 ? -33.735 3.415 -16.820 1.00 23.97 90 THR A O 1
ATOM 748 N N . LEU A 1 91 ? -32.109 4.827 -17.459 1.00 22.90 91 LEU A N 1
ATOM 749 C CA . LEU A 1 91 ? -31.870 5.331 -16.101 1.00 23.24 91 LEU A CA 1
ATOM 750 C C . LEU A 1 91 ? -33.080 6.065 -15.522 1.00 23.74 91 LEU A C 1
ATOM 751 O O . LEU A 1 91 ? -33.140 6.312 -14.320 1.00 23.19 91 LEU A O 1
ATOM 756 N N . PHE A 1 92 ? -34.030 6.426 -16.386 1.00 24.51 92 PHE A N 1
ATOM 757 C CA . PHE A 1 92 ? -35.290 7.017 -15.945 1.00 26.14 92 PHE A CA 1
ATOM 758 C C . PHE A 1 92 ? -36.422 6.007 -15.911 1.00 28.76 92 PHE A C 1
ATOM 759 O O . PHE A 1 92 ? -37.580 6.375 -15.743 1.00 32.82 92 PHE A O 1
ATOM 767 N N . GLY A 1 93 ? -36.080 4.734 -16.060 1.00 29.49 93 GLY A N 1
ATOM 768 C CA . GLY A 1 93 ? -37.057 3.671 -15.893 1.00 32.76 93 GLY A CA 1
ATOM 769 C C . GLY A 1 93 ? -37.622 3.739 -14.491 1.00 34.96 93 GLY A C 1
ATOM 770 O O . GLY A 1 93 ? -36.932 3.411 -13.523 1.00 35.83 93 GLY A O 1
ATOM 771 N N . ASN A 1 94 ? -38.862 4.211 -14.385 1.00 36.30 94 ASN A N 1
ATOM 772 C CA . ASN A 1 94 ? -39.594 4.198 -13.124 1.00 37.08 94 ASN A CA 1
ATOM 773 C C . ASN A 1 94 ? -40.033 2.761 -12.837 1.00 37.05 94 ASN A C 1
ATOM 774 O O . ASN A 1 94 ? -40.810 2.176 -13.600 1.00 36.14 94 ASN A O 1
ATOM 779 N N . THR A 1 95 ? -39.527 2.203 -11.739 1.00 35.94 95 THR A N 1
ATOM 780 C CA . THR A 1 95 ? -39.794 0.808 -11.384 1.00 35.73 95 THR A CA 1
ATOM 781 C C . THR A 1 95 ? -40.732 0.664 -10.178 1.00 35.30 95 THR A C 1
ATOM 782 O O . THR A 1 95 ? -40.914 -0.434 -9.663 1.00 35.09 95 THR A O 1
ATOM 786 N N . LYS A 1 96 ? -41.333 1.773 -9.751 1.00 35.41 96 LYS A N 1
ATOM 787 C CA . LYS A 1 96 ? -42.245 1.796 -8.600 1.00 37.69 96 LYS A CA 1
ATOM 788 C C . LYS A 1 96 ? -43.665 1.322 -8.926 1.00 37.83 96 LYS A C 1
ATOM 789 O O . LYS A 1 96 ? -44.413 0.935 -8.028 1.00 37.39 96 LYS A O 1
ATOM 795 N N . LYS A 1 97 ? -44.038 1.371 -10.201 1.00 39.05 97 LYS A N 1
ATOM 796 C CA . LYS A 1 97 ? -45.432 1.155 -10.616 1.00 41.08 97 LYS A CA 1
ATOM 797 C C . LYS A 1 97 ? -45.824 -0.314 -10.789 1.00 39.83 97 LYS A C 1
ATOM 798 O O . LYS A 1 97 ? -46.997 -0.630 -10.993 1.00 42.98 97 LYS A O 1
ATOM 804 N N . GLY A 1 98 ? -44.851 -1.209 -10.689 1.00 35.47 98 GLY A N 1
ATOM 805 C CA . GLY A 1 98 ? -45.055 -2.621 -11.002 1.00 33.18 98 GLY A CA 1
ATOM 806 C C . GLY A 1 98 ? -43.853 -3.112 -11.789 1.00 31.88 98 GLY A C 1
ATOM 807 O O . GLY A 1 98 ? -42.753 -2.589 -11.612 1.00 31.57 98 GLY A O 1
ATOM 808 N N . ASN A 1 99 ? -44.069 -4.083 -12.676 1.00 29.31 99 ASN A N 1
ATOM 809 C CA . ASN A 1 99 ? -42.973 -4.766 -13.390 1.00 29.89 99 ASN A CA 1
ATOM 810 C C . ASN A 1 99 ? -42.594 -4.176 -14.754 1.00 28.93 99 ASN A C 1
ATOM 811 O O . ASN A 1 99 ? -41.553 -4.524 -15.323 1.00 27.78 99 ASN A O 1
ATOM 816 N N . LYS A 1 100 ? -43.435 -3.297 -15.290 1.00 28.49 100 LYS A N 1
ATOM 817 C CA . LYS A 1 100 ? -43.125 -2.671 -16.566 1.00 30.01 100 LYS A CA 1
ATOM 818 C C . LYS A 1 100 ? -42.526 -1.286 -16.337 1.00 31.08 100 LYS A C 1
ATOM 819 O O . LYS A 1 100 ? -43.223 -0.380 -15.873 1.00 33.11 100 LYS A O 1
ATOM 825 N N . PRO A 1 101 ? -41.240 -1.111 -16.678 1.00 31.16 101 PRO A N 1
ATOM 826 C CA . PRO A 1 101 ? -40.632 0.202 -16.483 1.00 33.26 101 PRO A CA 1
ATOM 827 C C . PRO A 1 101 ? -41.240 1.240 -17.426 1.00 34.96 101 PRO A C 1
ATOM 828 O O . PRO A 1 101 ? -41.512 0.937 -18.592 1.00 34.91 101 PRO A O 1
ATOM 832 N N . ASP A 1 102 ? -41.483 2.441 -16.912 1.00 36.27 102 ASP A N 1
ATOM 833 C CA . ASP A 1 102 ? -41.882 3.550 -17.771 1.00 39.91 102 ASP A CA 1
ATOM 834 C C . ASP A 1 102 ? -40.844 4.656 -17.673 1.00 37.74 102 ASP A C 1
ATOM 835 O O . ASP A 1 102 ? -40.252 4.879 -16.616 1.00 37.48 102 ASP A O 1
ATOM 840 N N . PHE A 1 103 ? -40.648 5.352 -18.780 1.00 36.30 103 PHE A N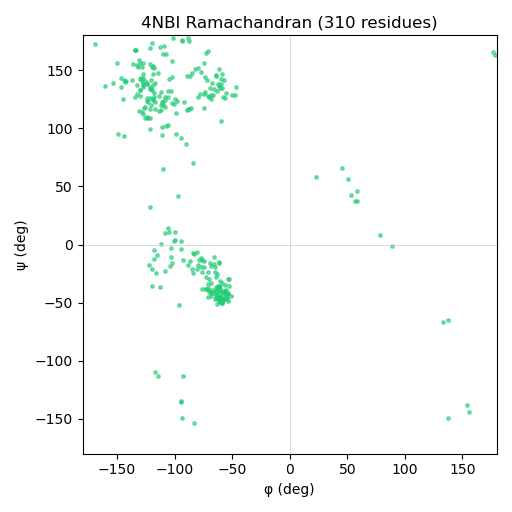 1
ATOM 841 C CA . PHE A 1 103 ? -39.509 6.240 -18.934 1.00 34.68 103 PHE A CA 1
ATOM 842 C C . PHE A 1 103 ? -39.940 7.680 -19.212 1.00 34.29 103 PHE A C 1
ATOM 843 O O . PHE A 1 103 ? -39.236 8.415 -19.904 1.00 32.45 103 PHE A O 1
ATOM 851 N N . HIS A 1 104 ? -41.080 8.088 -18.648 1.00 35.35 104 HIS A N 1
ATOM 852 C CA . HIS A 1 104 ? -41.664 9.403 -18.948 1.00 36.44 104 HIS A CA 1
ATOM 853 C C . HIS A 1 104 ? -40.838 10.590 -18.499 1.00 34.71 104 HIS A C 1
ATOM 854 O O . HIS A 1 104 ? -40.979 11.683 -19.050 1.00 34.66 104 HIS A O 1
ATOM 861 N N . LEU A 1 105 ? -39.968 10.391 -17.509 1.00 32.30 105 LEU A N 1
ATOM 862 C CA . LEU A 1 105 ? -39.087 11.468 -17.036 1.00 32.13 105 LEU A CA 1
ATOM 863 C C . LEU A 1 105 ? -37.931 11.778 -17.990 1.00 30.71 105 LEU A C 1
ATOM 864 O O . LEU A 1 105 ? -37.319 12.855 -17.909 1.00 30.15 105 LEU A O 1
ATOM 869 N N . ALA A 1 106 ? -37.613 10.834 -18.872 1.00 29.09 106 ALA A N 1
ATOM 870 C CA . ALA A 1 106 ? -36.535 11.035 -19.838 1.00 29.24 106 ALA A CA 1
ATOM 871 C C . ALA A 1 106 ? -36.873 12.204 -20.746 1.00 30.51 106 ALA A C 1
ATOM 872 O O . ALA A 1 106 ? -38.026 12.362 -21.170 1.00 29.31 106 ALA A O 1
ATOM 874 N N . LYS A 1 107 ? -35.876 13.043 -21.017 1.00 29.54 107 LYS A N 1
ATOM 875 C CA . LYS A 1 107 ? -36.061 14.135 -21.960 1.00 30.89 107 LYS A CA 1
ATOM 876 C C . LYS A 1 107 ? -36.403 13.587 -23.343 1.00 31.42 107 LYS A C 1
ATOM 877 O O . LYS A 1 107 ? -35.826 12.606 -23.806 1.00 30.47 107 LYS A O 1
ATOM 883 N N . GLU A 1 108 ? -37.382 14.230 -23.965 1.00 33.94 108 GLU A N 1
ATOM 884 C CA . GLU A 1 108 ? -37.783 13.967 -25.331 1.00 36.79 108 GLU A CA 1
ATOM 885 C C . GLU A 1 108 ? -36.572 13.882 -26.298 1.00 36.37 108 GLU A C 1
ATOM 886 O O . GLU A 1 108 ? -35.668 14.714 -26.222 1.00 34.57 108 GLU A O 1
ATOM 892 N N . PRO A 1 109 ? -36.559 12.870 -27.194 1.00 37.42 109 PRO A N 1
ATOM 893 C CA . PRO A 1 109 ? -35.388 12.477 -28.012 1.00 38.91 109 PRO A CA 1
ATOM 894 C C . PRO A 1 109 ? -34.690 13.560 -28.858 1.00 39.40 109 PRO A C 1
ATOM 895 O O . PRO A 1 109 ? -33.459 13.585 -28.901 1.00 37.84 109 PRO A O 1
ATOM 899 N N . ASN A 1 110 ? -35.439 14.435 -29.525 1.00 41.11 110 ASN A N 1
ATOM 900 C CA . ASN A 1 110 ? -34.803 15.469 -30.360 1.00 43.64 110 ASN A CA 1
ATOM 901 C C . ASN A 1 110 ? -33.972 16.463 -29.546 1.00 42.19 110 ASN A C 1
ATOM 902 O O . ASN A 1 110 ? -32.831 16.760 -29.900 1.00 42.62 110 ASN A O 1
ATOM 907 N N . GLU A 1 111 ? -34.539 16.957 -28.449 1.00 39.96 111 GLU A N 1
ATOM 908 C CA . GLU A 1 111 ? -33.808 17.847 -27.553 1.00 38.50 111 GLU A CA 1
ATOM 909 C C . GLU A 1 111 ? -32.717 17.109 -26.773 1.00 36.04 111 GLU A C 1
ATOM 910 O O . GLU A 1 111 ? -31.660 17.679 -26.489 1.00 33.86 111 GLU A O 1
ATOM 916 N N . ALA A 1 112 ? -32.974 15.847 -26.432 1.00 33.15 112 ALA A N 1
ATOM 917 C CA . ALA A 1 112 ? -31.980 15.032 -25.732 1.00 31.57 112 ALA A CA 1
ATOM 918 C C . ALA A 1 112 ? -30.739 14.802 -26.594 1.00 30.68 112 ALA A C 1
ATOM 919 O O . ALA A 1 112 ? -29.618 14.849 -26.083 1.00 30.10 112 ALA A O 1
ATOM 921 N N . LEU A 1 113 ? -30.941 14.575 -27.895 1.00 29.60 113 LEU A N 1
ATOM 922 C CA . LEU A 1 113 ? -29.826 14.397 -28.837 1.00 30.36 113 LEU A CA 1
ATOM 923 C C . LEU A 1 113 ? -28.924 15.627 -28.892 1.00 30.26 113 LEU A C 1
ATOM 924 O O . LEU A 1 113 ? -27.704 15.504 -28.809 1.00 30.03 113 LEU A O 1
ATOM 929 N N . ILE A 1 114 ? -29.537 16.799 -29.040 1.00 30.39 114 ILE A N 1
ATOM 930 C CA . ILE A 1 114 ? -28.823 18.076 -29.070 1.00 32.47 114 ILE A CA 1
ATOM 931 C C . ILE A 1 114 ? -28.044 18.282 -27.767 1.00 31.82 114 ILE A C 1
ATOM 932 O O . ILE A 1 114 ? -26.869 18.649 -27.784 1.00 31.51 114 ILE A O 1
ATOM 937 N N . PHE A 1 115 ? -28.714 18.015 -26.648 1.00 31.29 115 PHE A N 1
ATOM 938 C CA . PHE A 1 115 ? -28.124 18.072 -25.322 1.00 30.99 115 PHE A CA 1
ATOM 939 C C . PHE A 1 115 ? -26.931 17.116 -25.220 1.00 30.29 115 PHE A C 1
ATOM 940 O O . PHE A 1 115 ? -25.843 17.509 -24.795 1.00 29.11 115 PHE A O 1
ATOM 948 N N . TYR A 1 116 ? -27.142 15.864 -25.623 1.00 28.49 116 TYR A N 1
ATOM 949 C CA . TYR A 1 116 ? -26.092 14.853 -25.621 1.00 28.43 116 TYR A CA 1
ATOM 950 C C . TYR A 1 116 ? -24.855 15.294 -26.409 1.00 28.47 116 TYR A C 1
ATOM 951 O O . TYR A 1 116 ? -23.722 15.156 -25.934 1.00 25.82 116 TYR A O 1
ATOM 960 N N . ASN A 1 117 ? -25.079 15.823 -27.612 1.00 27.50 117 ASN A N 1
ATOM 961 C CA . ASN A 1 117 ? -23.984 16.307 -28.440 1.00 28.20 117 ASN A CA 1
ATOM 962 C C . ASN A 1 117 ? -23.236 17.483 -27.803 1.00 26.77 117 ASN A C 1
ATOM 963 O O . ASN A 1 117 ? -22.013 17.564 -27.913 1.00 27.26 117 ASN A O 1
ATOM 968 N N . LYS A 1 118 ? -23.966 18.371 -27.130 1.00 26.34 118 LYS A N 1
ATOM 969 C CA . LYS A 1 118 ? -23.342 19.484 -26.398 1.00 26.93 118 LYS A CA 1
ATOM 970 C C . LYS A 1 118 ? -22.462 18.942 -25.269 1.00 26.10 118 LYS A C 1
ATOM 971 O O . LYS A 1 118 ? -21.356 19.440 -25.029 1.00 24.27 118 LYS A O 1
ATOM 977 N N . ILE A 1 119 ? -22.957 17.913 -24.588 1.00 24.64 119 ILE A N 1
ATOM 978 C CA . ILE A 1 119 ? -22.214 17.279 -23.496 1.00 24.97 119 ILE A CA 1
ATOM 979 C C . ILE A 1 119 ? -20.906 16.644 -23.973 1.00 24.40 119 ILE A C 1
ATOM 980 O O . ILE A 1 119 ? -19.857 16.843 -23.354 1.00 24.38 119 ILE A O 1
ATOM 985 N N . ILE A 1 120 ? -20.965 15.907 -25.082 1.00 24.37 120 ILE A N 1
ATOM 986 C CA . ILE A 1 120 ? -19.774 15.284 -25.664 1.00 24.67 120 ILE A CA 1
ATOM 987 C C . ILE A 1 120 ? -18.732 16.353 -25.991 1.00 25.27 120 ILE A C 1
ATOM 988 O O . ILE A 1 120 ? -17.558 16.213 -25.647 1.00 24.13 120 ILE A O 1
ATOM 993 N N . ASP A 1 121 ? -19.179 17.421 -26.649 1.00 27.04 121 ASP A N 1
ATOM 994 C CA . ASP A 1 121 ? -18.303 18.537 -27.021 1.00 28.23 121 ASP A CA 1
ATOM 995 C C . ASP A 1 121 ? -17.649 19.175 -25.795 1.00 26.58 121 ASP A C 1
ATOM 996 O O . ASP A 1 121 ? -16.465 19.515 -25.821 1.00 25.93 121 ASP A O 1
ATOM 1001 N N . GLU A 1 122 ? -18.426 19.316 -24.724 1.00 26.05 122 GLU A N 1
ATOM 1002 C CA . GLU A 1 122 ? -17.940 19.870 -23.461 1.00 26.06 122 GLU A CA 1
ATOM 1003 C C . GLU A 1 122 ? -16.947 18.926 -22.753 1.00 25.90 122 GLU A C 1
ATOM 1004 O O . GLU A 1 122 ? -15.949 19.387 -22.208 1.00 25.12 122 GLU A O 1
ATOM 1010 N N . PHE A 1 123 ? -17.206 17.613 -22.786 1.00 24.44 123 PHE A N 1
ATOM 1011 C CA . PHE A 1 123 ? -16.225 16.627 -22.301 1.00 24.62 123 PHE A CA 1
ATOM 1012 C C . PHE A 1 123 ? -14.890 16.821 -23.027 1.00 25.94 123 PHE A C 1
ATOM 1013 O O . PHE A 1 123 ? -13.822 16.829 -22.404 1.00 26.17 123 PHE A O 1
ATOM 1021 N N . LYS A 1 124 ? -14.965 16.997 -24.346 1.00 25.77 124 LYS A N 1
ATOM 1022 C CA . LYS A 1 124 ? -13.774 17.153 -25.183 1.00 28.43 124 LYS A CA 1
ATOM 1023 C C . LYS A 1 124 ? -13.017 18.450 -24.878 1.00 28.63 124 LYS A C 1
ATOM 1024 O O . LYS A 1 124 ? -11.783 18.451 -24.849 1.00 28.19 124 LYS A O 1
ATOM 1030 N N . LYS A 1 125 ? -13.757 19.529 -24.625 1.00 28.48 125 LYS A N 1
ATOM 1031 C CA . LYS A 1 125 ? -13.157 20.819 -24.261 1.00 28.83 125 LYS A CA 1
ATOM 1032 C C . LYS A 1 125 ? -12.497 20.782 -22.883 1.00 28.27 125 LYS A C 1
ATOM 1033 O O . LYS A 1 125 ? -11.385 21.289 -22.702 1.00 30.11 125 LYS A O 1
ATOM 1039 N N . GLN A 1 126 ? -13.189 20.193 -21.915 1.00 26.06 126 GLN A N 1
ATOM 1040 C CA . GLN A 1 126 ? -12.694 20.133 -20.540 1.00 26.65 126 GLN A CA 1
ATOM 1041 C C . GLN A 1 126 ? -11.537 19.155 -20.375 1.00 27.10 126 GLN A C 1
ATOM 1042 O O . GLN A 1 126 ? -10.701 19.325 -19.489 1.00 25.68 126 GLN A O 1
ATOM 1048 N N . TYR A 1 127 ? -11.489 18.131 -21.220 1.00 25.91 127 TYR A N 1
ATOM 1049 C CA . TYR A 1 127 ? -10.406 17.158 -21.156 1.00 26.90 127 TYR A CA 1
ATOM 1050 C C . TYR A 1 127 ? -9.595 17.176 -22.457 1.00 29.30 127 TYR A C 1
ATOM 1051 O O . TYR A 1 127 ? -8.887 18.146 -22.737 1.00 30.03 127 TYR A O 1
ATOM 1060 N N . ASN A 1 128 ? -9.718 16.122 -23.254 1.00 30.38 128 ASN A N 1
ATOM 1061 C CA . ASN A 1 128 ? -8.900 15.929 -24.438 1.00 33.60 128 ASN A CA 1
ATOM 1062 C C . ASN A 1 128 ? -9.791 15.257 -25.479 1.00 34.82 128 ASN A C 1
ATOM 1063 O O . ASN A 1 128 ? -10.387 14.219 -25.199 1.00 34.12 128 ASN A O 1
ATOM 1068 N N . ASP A 1 129 ? -9.905 15.849 -26.668 1.00 35.78 129 ASP A N 1
ATOM 1069 C CA . ASP A 1 129 ? -10.830 15.309 -27.670 1.00 37.40 129 ASP A CA 1
ATOM 1070 C C . ASP A 1 129 ? -10.480 13.890 -28.155 1.00 36.51 129 ASP A C 1
ATOM 1071 O O . ASP A 1 129 ? -11.369 13.148 -28.560 1.00 37.55 129 ASP A O 1
ATOM 1076 N N . ASP A 1 130 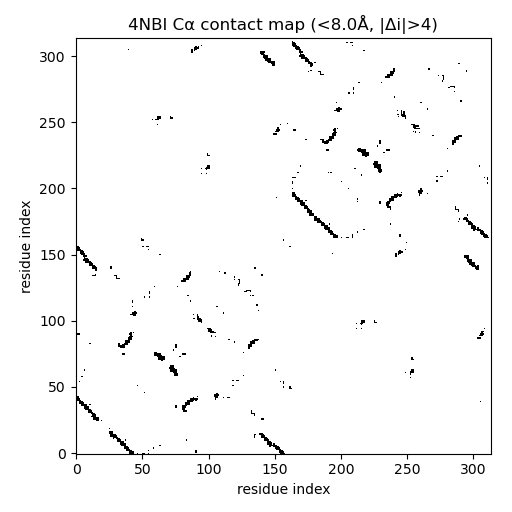? -9.202 13.516 -28.072 1.00 34.46 130 ASP A N 1
ATOM 1077 C CA . ASP A 1 130 ? -8.746 12.177 -28.453 1.00 34.76 130 ASP A CA 1
ATOM 1078 C C . ASP A 1 130 ? -9.117 11.102 -27.424 1.00 31.96 130 ASP A C 1
ATOM 1079 O O . ASP A 1 130 ? -9.022 9.906 -27.713 1.00 32.91 130 ASP A O 1
ATOM 1084 N N . LYS A 1 131 ? -9.526 11.530 -26.232 1.00 28.49 131 LYS A N 1
ATOM 1085 C CA . LYS A 1 131 ? -9.786 10.606 -25.126 1.00 27.08 131 LYS A CA 1
ATOM 1086 C C . LYS A 1 131 ? -11.277 10.355 -24.882 1.00 25.32 131 LYS A C 1
ATOM 1087 O O . LYS A 1 131 ? -11.623 9.572 -24.003 1.00 26.10 131 LYS A O 1
ATOM 1093 N N . ILE A 1 132 ? -12.141 11.030 -25.642 1.00 24.64 132 ILE A N 1
ATOM 1094 C CA . ILE A 1 132 ? -13.597 10.917 -25.475 1.00 24.00 132 ILE A CA 1
ATOM 1095 C C . ILE A 1 132 ? -14.181 10.132 -26.651 1.00 24.70 132 ILE A C 1
ATOM 1096 O O . ILE A 1 132 ? -14.081 10.561 -27.807 1.00 23.53 132 ILE A O 1
ATOM 1101 N N . LYS A 1 133 ? -14.790 8.986 -26.348 1.00 24.35 133 LYS A N 1
ATOM 1102 C CA . LYS A 1 133 ? -15.416 8.122 -27.357 1.00 24.57 133 LYS A CA 1
ATOM 1103 C C . LYS A 1 133 ? -16.902 8.037 -27.055 1.00 24.10 133 LYS A C 1
ATOM 1104 O O . LYS A 1 133 ? -17.310 8.189 -25.901 1.00 22.92 133 LYS A O 1
ATOM 1110 N N . ILE A 1 134 ? -17.716 7.813 -28.084 1.00 24.49 134 ILE A N 1
ATOM 1111 C CA . ILE A 1 134 ? -19.167 7.813 -27.905 1.00 25.71 134 ILE A CA 1
ATOM 1112 C C . ILE A 1 134 ? -19.852 6.639 -28.604 1.00 25.73 134 ILE A C 1
ATOM 1113 O O . ILE A 1 134 ? -19.238 5.941 -29.416 1.00 25.03 134 ILE A O 1
ATOM 1118 N N . GLY A 1 135 ? -21.124 6.429 -28.280 1.00 25.24 135 GLY A N 1
ATOM 1119 C CA . GLY A 1 135 ? -21.933 5.448 -28.994 1.00 26.01 135 GLY A CA 1
ATOM 1120 C C . GLY A 1 135 ? -22.698 6.108 -30.124 1.00 27.15 135 GLY A C 1
ATOM 1121 O O . GLY A 1 135 ? -22.242 7.091 -30.714 1.00 28.00 135 GLY A O 1
ATOM 1122 N N . LYS A 1 136 ? -23.864 5.567 -30.439 1.00 27.78 136 LYS A N 1
ATOM 1123 C CA . LYS A 1 136 ? -24.728 6.212 -31.409 1.00 29.55 136 LYS A CA 1
ATOM 1124 C C . LYS A 1 136 ? -26.101 6.415 -30.795 1.00 28.76 136 LYS A C 1
ATOM 1125 O O . LYS A 1 136 ? -26.851 5.462 -30.590 1.00 28.53 136 LYS A O 1
ATOM 1131 N N . PHE A 1 137 ? -26.411 7.672 -30.499 1.00 27.34 137 PHE A N 1
ATOM 1132 C CA . PHE A 1 137 ? -27.653 8.043 -29.840 1.00 27.25 137 PHE A CA 1
ATOM 1133 C C . PHE A 1 137 ? -28.835 7.500 -30.636 1.00 27.31 137 PHE A C 1
ATOM 1134 O O . PHE A 1 137 ? -28.902 7.672 -31.855 1.00 27.80 137 PHE A O 1
ATOM 1142 N N . GLY A 1 138 ? -29.751 6.830 -29.950 1.00 26.62 138 GLY A N 1
ATOM 1143 C CA . GLY A 1 138 ? -30.985 6.373 -30.587 1.00 28.26 138 GLY A CA 1
ATOM 1144 C C . GLY A 1 138 ? -30.921 4.998 -31.225 1.00 28.42 138 GLY A C 1
ATOM 1145 O O . GLY A 1 138 ? -31.922 4.527 -31.771 1.00 30.69 138 GLY A O 1
ATOM 1146 N N . ASN A 1 139 ? -29.755 4.356 -31.166 1.00 27.09 139 ASN A N 1
ATOM 1147 C CA . ASN A 1 139 ? -29.571 3.036 -31.774 1.00 26.56 139 ASN A CA 1
ATOM 1148 C C . ASN A 1 139 ? -29.313 1.938 -30.745 1.00 25.34 139 ASN A C 1
ATOM 1149 O O . ASN A 1 139 ? -28.699 2.186 -29.700 1.00 23.39 139 ASN A O 1
ATOM 1154 N N . TYR A 1 140 ? -29.782 0.725 -31.049 1.00 23.31 140 TYR A N 1
ATOM 1155 C CA . TYR A 1 140 ? -29.402 -0.454 -30.277 1.00 23.49 140 TYR A CA 1
ATOM 1156 C C . TYR A 1 140 ? -27.888 -0.612 -30.321 1.00 22.92 140 TYR A C 1
ATOM 1157 O O . TYR A 1 140 ? -27.276 -0.493 -31.389 1.00 22.33 140 TYR A O 1
ATOM 1166 N N . MET A 1 141 ? -27.292 -0.873 -29.160 1.00 22.40 141 MET A N 1
ATOM 1167 C CA . MET A 1 141 ? -25.846 -1.051 -29.058 1.00 22.62 141 MET A CA 1
ATOM 1168 C C . MET A 1 141 ? -25.463 -2.286 -28.271 1.00 22.76 141 MET A C 1
ATOM 1169 O O . MET A 1 141 ? -26.202 -2.749 -27.400 1.00 22.74 141 MET A O 1
ATOM 1174 N N . ASN A 1 142 ? -24.294 -2.811 -28.605 1.00 23.21 142 ASN A N 1
ATOM 1175 C CA . ASN A 1 142 ? -23.675 -3.907 -27.901 1.00 24.05 142 ASN A CA 1
ATOM 1176 C C . ASN A 1 142 ? -22.366 -3.346 -27.353 1.00 23.49 142 ASN A C 1
ATOM 1177 O O . ASN A 1 142 ? -21.618 -2.703 -28.097 1.00 22.29 142 ASN A O 1
ATOM 1182 N N . ILE A 1 143 ? -22.101 -3.549 -26.062 1.00 23.00 143 ILE A N 1
ATOM 1183 C CA . ILE A 1 143 ? -20.817 -3.103 -25.488 1.00 22.70 143 ILE A CA 1
ATOM 1184 C C . ILE A 1 143 ? -20.096 -4.219 -24.743 1.00 23.97 143 ILE A C 1
ATOM 1185 O O . ILE A 1 143 ? -20.551 -4.667 -23.685 1.00 23.35 143 ILE A O 1
ATOM 1190 N N . ASP A 1 144 ? -18.963 -4.650 -25.294 1.00 24.98 144 ASP A N 1
ATOM 1191 C CA . ASP A 1 144 ? -18.113 -5.635 -24.632 1.00 27.04 144 ASP A CA 1
ATOM 1192 C C . ASP A 1 144 ? -17.160 -4.884 -23.711 1.00 26.56 144 ASP A C 1
ATOM 1193 O O . ASP A 1 144 ? -16.344 -4.088 -24.172 1.00 26.34 144 ASP A O 1
ATOM 1198 N N . VAL A 1 145 ? -17.283 -5.133 -22.409 1.00 25.68 145 VAL A N 1
ATOM 1199 C CA . VAL A 1 145 ? -16.577 -4.354 -21.387 1.00 25.28 145 VAL A CA 1
ATOM 1200 C C . VAL A 1 145 ? -15.796 -5.279 -20.445 1.00 25.87 145 VAL A C 1
ATOM 1201 O O . VAL A 1 145 ? -16.253 -6.381 -20.134 1.00 25.61 145 VAL A O 1
ATOM 1205 N N . THR A 1 146 ? -14.614 -4.828 -20.021 1.00 25.08 146 THR A N 1
ATOM 1206 C CA . THR A 1 146 ? -13.889 -5.456 -18.925 1.00 25.55 146 THR A CA 1
ATOM 1207 C C . THR A 1 146 ? -13.974 -4.536 -17.709 1.00 24.82 146 THR A C 1
ATOM 1208 O O . THR A 1 146 ? -13.271 -3.529 -17.628 1.00 25.76 146 THR A O 1
ATOM 1212 N N . ASN A 1 147 ? -14.859 -4.884 -16.778 1.00 24.70 147 ASN A N 1
ATOM 1213 C CA . ASN A 1 147 ? -15.032 -4.138 -15.537 1.00 24.42 147 ASN A CA 1
ATOM 1214 C C . ASN A 1 147 ? -13.872 -4.387 -14.577 1.00 24.95 147 ASN A C 1
ATOM 1215 O O . ASN A 1 147 ? -13.482 -5.532 -14.326 1.00 25.33 147 ASN A O 1
ATOM 1220 N N . ASP A 1 148 ? -13.333 -3.298 -14.050 1.00 24.73 148 ASP A N 1
ATOM 1221 C CA . ASP A 1 148 ? -12.102 -3.320 -13.279 1.00 26.10 148 ASP A CA 1
ATOM 1222 C C . ASP A 1 148 ? -12.419 -3.007 -11.811 1.00 25.51 148 ASP A C 1
ATOM 1223 O O . ASP A 1 148 ? -12.504 -1.840 -11.426 1.00 24.60 148 ASP A O 1
ATOM 1228 N N . GLY A 1 149 ? -12.618 -4.049 -11.001 1.00 25.19 149 GLY A N 1
ATOM 1229 C CA . GLY A 1 149 ? -12.889 -3.871 -9.563 1.00 25.61 149 GLY A CA 1
ATOM 1230 C C . GLY A 1 149 ? -13.988 -4.778 -9.009 1.00 25.22 149 GLY A C 1
ATOM 1231 O O . GLY A 1 149 ? -13.731 -5.596 -8.135 1.00 25.08 149 GLY A O 1
ATOM 1232 N N . PRO A 1 150 ? -15.238 -4.594 -9.466 1.00 25.53 150 PRO A N 1
ATOM 1233 C CA . PRO A 1 150 ? -15.687 -3.479 -10.294 1.00 25.03 150 PRO A CA 1
ATOM 1234 C C . PRO A 1 150 ? -15.768 -2.208 -9.461 1.00 25.01 150 PRO A C 1
ATOM 1235 O O . PRO A 1 150 ? -15.739 -2.266 -8.226 1.00 25.33 150 PRO A O 1
ATOM 1239 N N . VAL A 1 151 ? -15.856 -1.067 -10.133 1.00 24.29 151 VAL A N 1
ATOM 1240 C CA . VAL A 1 151 ? -16.119 0.190 -9.459 1.00 23.45 151 VAL A CA 1
ATOM 1241 C C . VAL A 1 151 ? -17.296 0.833 -10.187 1.00 22.87 151 VAL A C 1
ATOM 1242 O O . VAL A 1 151 ? -17.189 1.186 -11.363 1.00 22.85 151 VAL A O 1
ATOM 1246 N N . THR A 1 152 ? -18.418 0.948 -9.488 1.00 23.04 152 THR A N 1
ATOM 1247 C CA . THR A 1 152 ? -19.635 1.536 -10.046 1.00 22.64 152 THR A CA 1
ATOM 1248 C C . THR A 1 152 ? -20.067 2.732 -9.202 1.00 22.22 152 THR A C 1
ATOM 1249 O O . THR A 1 152 ? -20.257 2.608 -7.985 1.00 22.21 152 THR A O 1
ATOM 1253 N N . ILE A 1 153 ? -20.242 3.877 -9.861 1.00 22.23 153 ILE A N 1
ATOM 1254 C CA . ILE A 1 153 ? -20.651 5.121 -9.212 1.00 22.95 153 ILE A CA 1
ATOM 1255 C C . ILE A 1 153 ? -21.953 5.619 -9.843 1.00 22.43 153 ILE A C 1
ATOM 1256 O O . ILE A 1 153 ? -22.094 5.627 -11.065 1.00 22.27 153 ILE A O 1
ATOM 1261 N N . TYR A 1 154 ? -22.895 6.051 -9.013 1.00 23.17 154 TYR A N 1
ATOM 1262 C CA . TYR A 1 154 ? -24.131 6.622 -9.531 1.00 22.24 154 TYR A CA 1
ATOM 1263 C C . TYR A 1 154 ? -24.283 8.052 -9.056 1.00 22.67 154 TYR A C 1
ATOM 1264 O O . TYR A 1 154 ? -24.101 8.341 -7.868 1.00 21.97 154 TYR A O 1
ATOM 1273 N N . ILE A 1 155 ? -24.622 8.946 -9.986 1.00 22.03 155 ILE A N 1
ATOM 1274 C CA . ILE A 1 155 ? -24.888 10.344 -9.650 1.00 22.91 155 ILE A CA 1
ATOM 1275 C C . ILE A 1 155 ? -26.218 10.778 -10.261 1.00 22.03 155 ILE A C 1
ATOM 1276 O O . ILE A 1 155 ? -26.435 10.600 -11.459 1.00 21.06 155 ILE A O 1
ATOM 1281 N N . ASP A 1 156 ? -27.102 11.335 -9.435 1.00 22.78 156 ASP A N 1
ATOM 1282 C CA . ASP A 1 156 ? -28.305 12.024 -9.921 1.00 25.02 156 ASP A CA 1
ATOM 1283 C C . ASP A 1 156 ? -28.184 13.480 -9.486 1.00 25.50 156 ASP A C 1
ATOM 1284 O O . ASP A 1 156 ? -28.171 13.763 -8.286 1.00 26.73 156 ASP A O 1
ATOM 1289 N N . THR A 1 157 ? -28.103 14.396 -10.452 1.00 25.25 157 THR A N 1
ATOM 1290 C CA . THR A 1 157 ? -27.905 15.821 -10.143 1.00 26.27 157 THR A CA 1
ATOM 1291 C C . THR A 1 157 ? -29.096 16.423 -9.396 1.00 27.81 157 THR A C 1
ATOM 1292 O O . THR A 1 157 ? -28.986 17.484 -8.788 1.00 28.56 157 THR A O 1
ATOM 1296 N N . HIS A 1 158 ? -30.235 15.736 -9.431 1.00 29.95 158 HIS A N 1
ATOM 1297 C CA . HIS A 1 158 ? -31.427 16.217 -8.735 1.00 31.79 158 HIS A CA 1
ATOM 1298 C C . HIS A 1 158 ? -31.374 15.923 -7.257 1.00 33.21 158 HIS A C 1
ATOM 1299 O O . HIS A 1 158 ? -32.163 16.471 -6.482 1.00 33.54 158 HIS A O 1
ATOM 1306 N N . ASP A 1 159 ? -30.436 15.062 -6.854 1.00 34.74 159 ASP A N 1
ATOM 1307 C CA . ASP A 1 159 ? -30.144 14.802 -5.438 1.00 37.29 159 ASP A CA 1
ATOM 1308 C C . ASP A 1 159 ? -29.200 15.868 -4.883 1.00 38.96 159 ASP A C 1
ATOM 1309 O O . ASP A 1 159 ? -28.935 15.910 -3.679 1.00 39.57 159 ASP A O 1
ATOM 1314 N N . ILE A 1 160 ? -28.689 16.710 -5.779 1.00 39.49 160 ILE A N 1
ATOM 1315 C CA . ILE A 1 160 ? -27.707 17.738 -5.448 1.00 40.90 160 ILE A CA 1
ATOM 1316 C C . ILE A 1 160 ? -28.417 19.090 -5.365 1.00 41.48 160 ILE A C 1
ATOM 1317 O O . ILE A 1 160 ? -29.353 19.360 -6.123 1.00 37.68 160 ILE A O 1
ATOM 1322 N N . ASN A 1 161 ? -27.975 19.935 -4.439 1.00 44.61 161 ASN A N 1
ATOM 1323 C CA . ASN A 1 161 ? -28.536 21.273 -4.312 1.00 45.89 161 ASN A CA 1
ATOM 1324 C C . ASN A 1 161 ? -27.881 22.245 -5.285 1.00 45.13 161 ASN A C 1
ATOM 1325 O O . ASN A 1 161 ? -27.113 23.125 -4.886 1.00 47.50 161 ASN A O 1
ATOM 1330 N N . LEU A 1 162 ? -28.181 22.063 -6.570 1.00 41.76 162 LEU A N 1
ATOM 1331 C CA . LEU A 1 162 ? -27.629 22.913 -7.621 1.00 41.02 162 LEU A CA 1
ATOM 1332 C C . LEU A 1 162 ? -28.478 24.157 -7.819 1.00 42.59 162 LEU A C 1
ATOM 1333 O O . LEU A 1 162 ? -29.703 24.120 -7.676 1.00 42.05 162 LEU A O 1
ATOM 1338 N N . ASN A 1 163 ? -27.811 25.256 -8.139 1.00 43.39 163 ASN A N 1
ATOM 1339 C CA . ASN A 1 163 ? -28.479 26.510 -8.418 1.00 46.97 163 ASN A CA 1
ATOM 1340 C C . ASN A 1 163 ? -28.895 26.565 -9.881 1.00 48.57 163 ASN A C 1
ATOM 1341 O O . ASN A 1 163 ? -28.051 26.488 -10.771 1.00 47.58 163 ASN A O 1
ATOM 1346 N N . MET B 1 1 ? -31.245 0.701 0.179 1.00 23.46 1 MET B N 1
ATOM 1347 C CA . MET B 1 1 ? -30.413 -0.234 -0.629 1.00 23.42 1 MET B CA 1
ATOM 1348 C C . MET B 1 1 ? -30.352 0.279 -2.054 1.00 23.38 1 MET B C 1
ATOM 1349 O O . MET B 1 1 ? -31.322 0.847 -2.548 1.00 22.66 1 MET B O 1
ATOM 1354 N N . ARG B 1 2 ? -29.199 0.095 -2.693 1.00 23.33 2 ARG B N 1
ATOM 1355 C CA . ARG B 1 2 ? -28.977 0.581 -4.056 1.00 22.36 2 ARG B CA 1
ATOM 1356 C C . ARG B 1 2 ? -28.557 -0.555 -4.969 1.00 21.90 2 ARG B C 1
ATOM 1357 O O . ARG B 1 2 ? -27.759 -1.419 -4.580 1.00 21.27 2 ARG B O 1
ATOM 1365 N N . VAL B 1 3 ? -29.115 -0.562 -6.174 1.00 20.72 3 VAL B N 1
ATOM 1366 C CA . VAL B 1 3 ? -28.718 -1.540 -7.176 1.00 20.28 3 VAL B CA 1
ATOM 1367 C C . VAL B 1 3 ? -28.564 -0.890 -8.557 1.00 19.31 3 VAL B C 1
ATOM 1368 O O . VAL B 1 3 ? -29.315 0.020 -8.922 1.00 18.59 3 VAL B O 1
ATOM 1372 N N . VAL B 1 4 ? -27.549 -1.339 -9.284 1.00 18.56 4 VAL B N 1
ATOM 1373 C CA . VAL B 1 4 ? -27.434 -1.064 -10.708 1.00 18.54 4 VAL B CA 1
ATOM 1374 C C . VAL B 1 4 ? -27.627 -2.405 -11.408 1.00 19.52 4 VAL B C 1
ATOM 1375 O O . VAL B 1 4 ? -26.886 -3.361 -11.148 1.00 19.80 4 VAL B O 1
ATOM 1379 N N . ILE B 1 5 ? -28.654 -2.468 -12.251 1.00 19.32 5 ILE B N 1
ATOM 1380 C CA . ILE B 1 5 ? -28.986 -3.674 -13.011 1.00 20.14 5 ILE B CA 1
ATOM 1381 C C . ILE B 1 5 ? -28.627 -3.431 -14.470 1.00 20.48 5 ILE B C 1
ATOM 1382 O O . ILE B 1 5 ? -29.098 -2.454 -15.080 1.00 19.83 5 ILE B O 1
ATOM 1387 N N . GLN B 1 6 ? -27.801 -4.312 -15.030 1.00 19.93 6 GLN B N 1
ATOM 1388 C CA . GLN B 1 6 ? -27.496 -4.250 -16.452 1.00 20.46 6 GLN B CA 1
ATOM 1389 C C . GLN B 1 6 ? -27.875 -5.529 -17.182 1.00 19.97 6 GLN B C 1
ATOM 1390 O O . GLN B 1 6 ? -27.583 -6.642 -16.723 1.00 19.39 6 GLN B O 1
ATOM 1396 N N . ARG B 1 7 ? -28.529 -5.348 -18.326 1.00 19.33 7 ARG B N 1
ATOM 1397 C CA . ARG B 1 7 ? -28.949 -6.459 -19.170 1.00 19.53 7 ARG B CA 1
ATOM 1398 C C . ARG B 1 7 ? -27.748 -6.936 -19.988 1.00 19.88 7 ARG B C 1
ATOM 1399 O O . ARG B 1 7 ? -27.098 -6.140 -20.665 1.00 20.01 7 ARG B O 1
ATOM 1407 N N . VAL B 1 8 ? -27.460 -8.234 -19.924 1.00 19.97 8 VAL B N 1
ATOM 1408 C CA . VAL B 1 8 ? -26.241 -8.779 -20.528 1.00 20.41 8 VAL B CA 1
ATOM 1409 C C . VAL B 1 8 ? -26.501 -9.978 -21.451 1.00 21.19 8 VAL B C 1
ATOM 1410 O O . VAL B 1 8 ? -27.472 -10.710 -21.270 1.00 20.93 8 VAL B O 1
ATOM 1414 N N . LYS B 1 9 ? -25.626 -10.167 -22.436 1.00 21.73 9 LYS B N 1
ATOM 1415 C CA . LYS B 1 9 ? -25.613 -11.402 -23.232 1.00 23.28 9 LYS B CA 1
ATOM 1416 C C . LYS B 1 9 ? -24.777 -12.452 -22.500 1.00 23.25 9 LYS B C 1
ATOM 1417 O O . LYS B 1 9 ? -24.909 -13.655 -22.746 1.00 23.64 9 LYS B O 1
ATOM 1423 N N . GLY B 1 10 ? -23.907 -11.980 -21.610 1.00 22.44 10 GLY B N 1
ATOM 1424 C CA . GLY B 1 10 ? -23.042 -12.850 -20.818 1.00 23.10 10 GLY B CA 1
ATOM 1425 C C . GLY B 1 10 ? -22.113 -12.070 -19.909 1.00 23.33 10 GLY B C 1
ATOM 1426 O O . GLY B 1 10 ? -21.919 -10.855 -20.093 1.00 23.10 10 GLY B O 1
ATOM 1427 N N . ALA B 1 11 ? -21.549 -12.766 -18.923 1.00 22.51 11 ALA B N 1
ATOM 1428 C CA . ALA B 1 11 ? -20.586 -12.181 -17.990 1.00 23.16 11 ALA B CA 1
ATOM 1429 C C . ALA B 1 11 ? -19.666 -13.256 -17.432 1.00 23.52 11 ALA B C 1
ATOM 1430 O O . ALA B 1 11 ? -20.111 -14.353 -17.091 1.00 24.24 11 ALA B O 1
ATOM 1432 N N . ILE B 1 12 ? -18.389 -12.923 -17.323 1.00 24.01 12 ILE B N 1
ATOM 1433 C CA . ILE B 1 12 ? -17.398 -13.842 -16.775 1.00 24.36 12 ILE B CA 1
ATOM 1434 C C . ILE B 1 12 ? -16.680 -13.104 -15.654 1.00 24.60 12 ILE B C 1
ATOM 1435 O O . ILE B 1 12 ? -16.032 -12.076 -15.883 1.00 23.59 12 ILE B O 1
ATOM 1440 N N . LEU B 1 13 ? -16.818 -13.621 -14.440 1.00 24.68 13 LEU B N 1
ATOM 1441 C CA . LEU B 1 13 ? -16.219 -12.984 -13.278 1.00 25.16 13 LEU B CA 1
ATOM 1442 C C . LEU B 1 13 ? -15.006 -13.774 -12.818 1.00 24.79 13 LEU B C 1
ATOM 1443 O O . LEU B 1 13 ? -15.089 -14.977 -12.579 1.00 25.37 13 LEU B O 1
ATOM 1448 N N . SER B 1 14 ? -13.890 -13.074 -12.681 1.00 26.03 14 SER B N 1
ATOM 1449 C CA . SER B 1 14 ? -12.652 -13.683 -12.219 1.00 26.65 14 SER B CA 1
ATOM 1450 C C . SER B 1 14 ? -12.068 -12.914 -11.033 1.00 27.49 14 SER B C 1
ATOM 1451 O O . SER B 1 14 ? -12.364 -11.731 -10.831 1.00 25.31 14 SER B O 1
ATOM 1454 N N . VAL B 1 15 ? -11.257 -13.607 -10.240 1.00 28.22 15 VAL B N 1
ATOM 1455 C CA . VAL B 1 15 ? -10.604 -13.022 -9.066 1.00 30.82 15 VAL B CA 1
ATOM 1456 C C . VAL B 1 15 ? -9.125 -13.411 -9.074 1.00 33.87 15 VAL B C 1
ATOM 1457 O O . VAL B 1 15 ? -8.716 -14.298 -9.831 1.00 33.25 15 VAL B O 1
ATOM 1461 N N . ARG B 1 16 ? -8.332 -12.751 -8.235 1.00 36.28 16 ARG B N 1
ATOM 1462 C CA . ARG B 1 16 ? -6.896 -13.009 -8.188 1.00 41.39 16 ARG B CA 1
ATOM 1463 C C . ARG B 1 16 ? -6.561 -14.343 -7.523 1.00 43.65 16 ARG B C 1
ATOM 1464 O O . ARG B 1 16 ? -7.244 -14.770 -6.588 1.00 43.63 16 ARG B O 1
ATOM 1472 N N . LYS B 1 17 ? -5.523 -14.994 -8.054 1.00 47.60 17 LYS B N 1
ATOM 1473 C CA . LYS B 1 17 ? -4.933 -16.234 -7.520 1.00 51.05 17 LYS B CA 1
ATOM 1474 C C . LYS B 1 17 ? -5.839 -17.094 -6.630 1.00 53.09 17 LYS B C 1
ATOM 1475 O O . LYS B 1 17 ? -5.561 -17.307 -5.445 1.00 55.50 17 LYS B O 1
ATOM 1481 N N . LEU B 1 27 ? -5.401 -14.292 -13.001 1.00 41.10 27 LEU B N 1
ATOM 1482 C CA . LEU B 1 27 ? -6.820 -14.288 -12.662 1.00 40.45 27 LEU B CA 1
ATOM 1483 C C . LEU B 1 27 ? -7.446 -15.662 -12.871 1.00 39.52 27 LEU B C 1
ATOM 1484 O O . LEU B 1 27 ? -6.987 -16.449 -13.705 1.00 40.22 27 LEU B O 1
ATOM 1489 N N . GLU B 1 28 ? -8.491 -15.940 -12.100 1.00 37.37 28 GLU B N 1
ATOM 1490 C CA . GLU B 1 28 ? -9.165 -17.228 -12.126 1.00 37.87 28 GLU B CA 1
ATOM 1491 C C . GLU B 1 28 ? -10.675 -17.018 -12.171 1.00 35.36 28 GLU B C 1
ATOM 1492 O O . GLU B 1 28 ? -11.226 -16.307 -11.333 1.00 32.18 28 GLU B O 1
ATOM 1498 N N . ILE B 1 29 ? -11.326 -17.642 -13.152 1.00 34.30 29 ILE B N 1
ATOM 1499 C CA . ILE B 1 29 ? -12.779 -17.537 -13.335 1.00 33.16 29 ILE B CA 1
ATOM 1500 C C . ILE B 1 29 ? -13.506 -18.279 -12.224 1.00 32.80 29 ILE B C 1
ATOM 1501 O O . ILE B 1 29 ? -13.243 -19.461 -11.993 1.00 32.74 29 ILE B 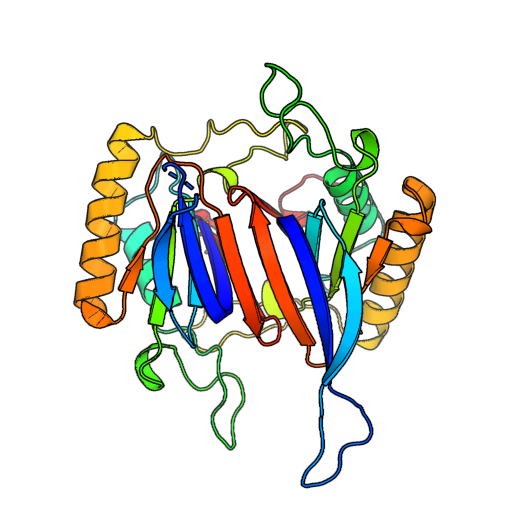O 1
ATOM 1506 N N . ILE B 1 30 ? -14.426 -17.594 -11.546 1.00 30.45 30 ILE B N 1
ATOM 1507 C CA . ILE B 1 30 ? -15.225 -18.234 -10.499 1.00 29.53 30 ILE B CA 1
ATOM 1508 C C . ILE B 1 30 ? -16.725 -18.290 -10.795 1.00 29.69 30 ILE B C 1
ATOM 1509 O O . ILE B 1 30 ? -17.424 -19.160 -10.281 1.00 29.16 30 ILE B O 1
ATOM 1514 N N . SER B 1 31 ? -17.212 -17.374 -11.629 1.00 27.54 31 SER B N 1
ATOM 1515 C CA . SER B 1 31 ? -18.619 -17.341 -12.002 1.00 28.00 31 SER B CA 1
ATOM 1516 C C . SER B 1 31 ? -18.750 -16.945 -13.459 1.00 27.92 31 SER B C 1
ATOM 1517 O O . SER B 1 31 ? -18.021 -16.078 -13.938 1.00 27.36 31 SER B O 1
ATOM 1520 N N . GLU B 1 32 ? -19.674 -17.592 -14.162 1.00 27.76 32 GLU B N 1
ATOM 1521 C CA . GLU B 1 32 ? -20.041 -17.161 -15.510 1.00 28.64 32 GLU B CA 1
ATOM 1522 C C . GLU B 1 32 ? -21.516 -17.357 -15.794 1.00 26.18 32 GLU B C 1
ATOM 1523 O O . GLU B 1 32 ? -22.125 -18.335 -15.344 1.00 24.86 32 GLU B O 1
ATOM 1529 N N . ILE B 1 33 ? -22.093 -16.401 -16.515 1.00 24.16 33 ILE B N 1
ATOM 1530 C CA . ILE B 1 33 ? -23.477 -16.515 -16.967 1.00 23.00 33 ILE B CA 1
ATOM 1531 C C . ILE B 1 33 ? -23.553 -16.195 -18.451 1.00 22.79 33 ILE B C 1
ATOM 1532 O O . ILE B 1 33 ? -22.653 -15.551 -19.003 1.00 22.87 33 ILE B O 1
ATOM 1537 N N . LYS B 1 34 ? -24.618 -16.673 -19.082 1.00 24.09 34 LYS B N 1
ATOM 1538 C CA . LYS B 1 34 ? -24.971 -16.290 -20.441 1.00 25.07 34 LYS B CA 1
ATOM 1539 C C . LYS B 1 34 ? -25.977 -15.143 -20.336 1.00 24.02 34 LYS B C 1
ATOM 1540 O O . LYS B 1 34 ? -25.768 -14.223 -19.542 1.00 23.71 34 LYS B O 1
ATOM 1546 N N . ASN B 1 35 ? -27.062 -15.186 -21.109 1.00 23.36 35 ASN B N 1
ATOM 1547 C CA . ASN B 1 35 ? -28.042 -14.093 -21.082 1.00 22.83 35 ASN B CA 1
ATOM 1548 C C . ASN B 1 35 ? -28.635 -13.913 -19.700 1.00 22.24 35 ASN B C 1
ATOM 1549 O O . ASN B 1 35 ? -28.898 -14.899 -18.993 1.00 21.45 35 ASN B O 1
ATOM 1554 N N . GLY B 1 36 ? -28.869 -12.656 -19.331 1.00 20.87 36 GLY B N 1
ATOM 1555 C CA . GLY B 1 36 ? -29.542 -12.342 -18.079 1.00 20.77 36 GLY B CA 1
ATOM 1556 C C . GLY B 1 36 ? -29.149 -10.973 -17.562 1.00 20.35 36 GLY B C 1
ATOM 1557 O O . GLY B 1 36 ? -29.057 -10.021 -18.330 1.00 20.59 36 GLY B O 1
ATOM 1558 N N . LEU B 1 37 ? -28.925 -10.880 -16.255 1.00 21.00 37 LEU B N 1
ATOM 1559 C CA . LEU B 1 37 ? -28.649 -9.598 -15.602 1.00 20.41 37 LEU B CA 1
ATOM 1560 C C . LEU B 1 37 ? -27.412 -9.692 -14.747 1.00 21.03 37 LEU B C 1
ATOM 1561 O O . LEU B 1 37 ? -27.151 -10.728 -14.137 1.00 20.35 37 LEU B O 1
ATOM 1566 N N . ILE B 1 38 ? -26.649 -8.604 -14.723 1.00 20.43 38 ILE B N 1
ATOM 1567 C CA . ILE B 1 38 ? -25.647 -8.390 -13.699 1.00 21.39 38 ILE B CA 1
ATOM 1568 C C . ILE B 1 38 ? -26.218 -7.321 -12.769 1.00 21.37 38 ILE B C 1
ATOM 1569 O O . ILE B 1 38 ? -26.743 -6.292 -13.226 1.00 21.25 38 ILE B O 1
ATOM 1574 N N . CYS B 1 39 ? -26.148 -7.587 -11.470 1.00 21.06 39 CYS B N 1
ATOM 1575 C CA . CYS B 1 39 ? -26.742 -6.706 -10.475 1.00 21.95 39 CYS B CA 1
ATOM 1576 C C . CYS B 1 39 ? -25.675 -6.286 -9.484 1.00 21.77 39 CYS B C 1
ATOM 1577 O O . CYS B 1 39 ? -25.192 -7.108 -8.697 1.00 22.72 39 CYS B O 1
ATOM 1580 N N . PHE B 1 40 ? -25.295 -5.014 -9.552 1.00 21.25 40 PHE B N 1
ATOM 1581 C CA . PHE B 1 40 ? -24.304 -4.453 -8.642 1.00 21.27 40 PHE B CA 1
ATOM 1582 C C . PHE B 1 40 ? -25.049 -3.923 -7.431 1.00 21.77 40 PHE B C 1
ATOM 1583 O O . PHE B 1 40 ? -25.850 -2.991 -7.550 1.00 21.78 40 PHE B O 1
ATOM 1591 N N . LEU B 1 41 ? -24.789 -4.519 -6.271 1.00 21.25 41 LEU B N 1
ATOM 1592 C CA . LEU B 1 41 ? -25.649 -4.312 -5.106 1.00 22.42 41 LEU B CA 1
ATOM 1593 C C . LEU B 1 41 ? -24.920 -3.646 -3.950 1.00 22.33 41 LEU B C 1
ATOM 1594 O O . LEU B 1 41 ? -23.919 -4.174 -3.463 1.00 22.10 41 LEU B O 1
ATOM 1599 N N . GLY B 1 42 ? -25.448 -2.507 -3.506 1.00 22.35 42 GLY B N 1
ATOM 1600 C CA . GLY B 1 42 ? -24.882 -1.769 -2.368 1.00 23.04 42 GLY B CA 1
ATOM 1601 C C . GLY B 1 42 ? -25.821 -1.766 -1.171 1.00 23.03 42 GLY B C 1
ATOM 1602 O O . GLY B 1 42 ? -26.999 -1.424 -1.293 1.00 23.06 42 GLY B O 1
ATOM 1603 N N . ILE B 1 43 ? -25.299 -2.164 -0.016 1.00 23.34 43 ILE B N 1
ATOM 1604 C CA . ILE B 1 43 ? -26.092 -2.219 1.220 1.00 23.61 43 ILE B CA 1
ATOM 1605 C C . ILE B 1 43 ? -25.827 -1.003 2.119 1.00 23.90 43 ILE B C 1
ATOM 1606 O O . ILE B 1 43 ? -24.692 -0.755 2.532 1.00 24.17 43 ILE B O 1
ATOM 1611 N N . HIS B 1 44 ? -26.895 -0.253 2.404 1.00 24.62 44 HIS B N 1
ATOM 1612 C CA . HIS B 1 44 ? -26.846 0.951 3.241 1.00 25.78 44 HIS B CA 1
ATOM 1613 C C . HIS B 1 44 ? -26.763 0.551 4.688 1.00 24.79 44 HIS B C 1
ATOM 1614 O O . HIS B 1 44 ? -27.304 -0.475 5.072 1.00 22.82 44 HIS B O 1
ATOM 1621 N N . LYS B 1 45 ? -26.084 1.365 5.500 1.00 24.66 45 LYS B N 1
ATOM 1622 C CA . LYS B 1 45 ? -25.962 1.110 6.944 1.00 27.31 45 LYS B CA 1
ATOM 1623 C C . LYS B 1 45 ? -27.304 0.910 7.655 1.00 26.91 45 LYS B C 1
ATOM 1624 O O . LYS B 1 45 ? -27.369 0.176 8.638 1.00 27.78 45 LYS B O 1
ATOM 1630 N N . ASN B 1 46 ? -28.362 1.545 7.145 1.00 26.82 46 ASN B N 1
ATOM 1631 C CA . ASN B 1 46 ? -29.692 1.471 7.751 1.00 27.42 46 ASN B CA 1
ATOM 1632 C C . ASN B 1 46 ? -30.697 0.589 6.995 1.00 26.88 46 ASN B C 1
ATOM 1633 O O . ASN B 1 46 ? -31.897 0.646 7.264 1.00 26.38 46 ASN B O 1
ATOM 1638 N N . ASP B 1 47 ? -30.213 -0.236 6.067 1.00 25.28 47 ASP B N 1
ATOM 1639 C CA . ASP B 1 47 ? -31.100 -1.123 5.307 1.00 24.36 47 ASP B CA 1
ATOM 1640 C C . ASP B 1 47 ? -31.801 -2.159 6.175 1.00 25.05 47 ASP B C 1
ATOM 1641 O O . ASP B 1 47 ? -31.227 -2.667 7.133 1.00 25.70 47 ASP B O 1
ATOM 1646 N N . THR B 1 48 ? -33.038 -2.476 5.811 1.00 23.85 48 THR B N 1
ATOM 1647 C CA . THR B 1 48 ? -33.820 -3.513 6.478 1.00 24.91 48 THR B CA 1
ATOM 1648 C C . THR B 1 48 ? -34.030 -4.674 5.518 1.00 23.58 48 THR B C 1
ATOM 1649 O O . THR B 1 48 ? -33.765 -4.544 4.325 1.00 23.44 48 THR B O 1
ATOM 1653 N N . TRP B 1 49 ? -34.539 -5.799 6.026 1.00 22.97 49 TRP B N 1
ATOM 1654 C CA . TRP B 1 49 ? -34.902 -6.912 5.153 1.00 22.50 49 TRP B CA 1
ATOM 1655 C C . TRP B 1 49 ? -35.886 -6.501 4.088 1.00 21.90 49 TRP B C 1
ATOM 1656 O O . TRP B 1 49 ? -35.824 -7.000 2.967 1.00 21.72 49 TRP B O 1
ATOM 1667 N N . GLU B 1 50 ? -36.794 -5.585 4.425 1.00 21.89 50 GLU B N 1
ATOM 1668 C CA . GLU B 1 50 ? -37.791 -5.111 3.462 1.00 22.30 50 GLU B CA 1
ATOM 1669 C C . GLU B 1 50 ? -37.147 -4.375 2.284 1.00 21.54 50 GLU B C 1
ATOM 1670 O O . GLU B 1 50 ? -37.617 -4.496 1.157 1.00 21.08 50 GLU B O 1
ATOM 1676 N N . ASP B 1 51 ? -36.081 -3.617 2.545 1.00 20.80 51 ASP B N 1
ATOM 1677 C CA . ASP B 1 51 ? -35.288 -3.014 1.462 1.00 22.06 51 ASP B CA 1
ATOM 1678 C C . ASP B 1 51 ? -34.736 -4.085 0.512 1.00 22.05 51 ASP B C 1
ATOM 1679 O O . ASP B 1 51 ? -34.842 -3.957 -0.721 1.00 21.32 51 ASP B O 1
ATOM 1684 N N . ALA B 1 52 ? -34.145 -5.130 1.092 1.00 21.55 52 ALA B N 1
ATOM 1685 C CA . ALA B 1 52 ? -33.606 -6.257 0.335 1.00 21.80 52 ALA B CA 1
ATOM 1686 C C . ALA B 1 52 ? -34.669 -6.957 -0.507 1.00 21.59 52 ALA B C 1
ATOM 1687 O O . ALA B 1 52 ? -34.449 -7.207 -1.695 1.00 20.39 52 ALA B O 1
ATOM 1689 N N . LEU B 1 53 ? -35.807 -7.269 0.115 1.00 21.61 53 LEU B N 1
ATOM 1690 C CA . LEU B 1 53 ? -36.925 -7.926 -0.572 1.00 22.50 53 LEU B CA 1
ATOM 1691 C C . LEU B 1 53 ? -37.410 -7.157 -1.804 1.00 22.39 53 LEU B C 1
ATOM 1692 O O . LEU B 1 53 ? -37.725 -7.768 -2.830 1.00 22.25 53 LEU B O 1
ATOM 1697 N N . TYR B 1 54 ? -37.475 -5.830 -1.693 1.00 22.22 54 TYR B N 1
ATOM 1698 C CA . TYR B 1 54 ? -37.854 -4.969 -2.814 1.00 22.00 54 TYR B CA 1
ATOM 1699 C C . TYR B 1 54 ? -36.860 -5.099 -3.971 1.00 21.62 54 TYR B C 1
ATOM 1700 O O . TYR B 1 54 ? -37.264 -5.289 -5.118 1.00 20.56 54 TYR B O 1
ATOM 1709 N N . ILE B 1 55 ? -35.563 -5.020 -3.657 1.00 20.86 55 ILE B N 1
ATOM 1710 C CA . ILE B 1 55 ? -34.522 -5.124 -4.683 1.00 21.24 55 ILE B CA 1
ATOM 1711 C C . ILE B 1 55 ? -34.547 -6.491 -5.349 1.00 21.02 55 ILE B C 1
ATOM 1712 O O . ILE B 1 55 ? -34.462 -6.582 -6.575 1.00 20.24 55 ILE B O 1
ATOM 1717 N N . ILE B 1 56 ? -34.664 -7.547 -4.545 1.00 20.67 56 ILE B N 1
ATOM 1718 C CA . ILE B 1 56 ? -34.700 -8.911 -5.086 1.00 21.27 56 ILE B CA 1
ATOM 1719 C C . ILE B 1 56 ? -35.903 -9.081 -6.020 1.00 21.57 56 ILE B C 1
ATOM 1720 O O . ILE B 1 56 ? -35.756 -9.586 -7.141 1.00 20.34 56 ILE B O 1
ATOM 1725 N N . ARG B 1 57 ? -37.073 -8.638 -5.558 1.00 21.28 57 ARG B N 1
ATOM 1726 C CA . ARG B 1 57 ? -38.291 -8.644 -6.368 1.00 21.78 57 ARG B CA 1
ATOM 1727 C C . ARG B 1 57 ? -38.102 -7.936 -7.714 1.00 21.39 57 ARG B C 1
ATOM 1728 O O . ARG B 1 57 ? -38.483 -8.467 -8.750 1.00 20.74 57 ARG B O 1
ATOM 1736 N N . LYS B 1 58 ? -37.531 -6.736 -7.687 1.00 21.15 58 LYS B N 1
ATOM 1737 C CA . LYS B 1 58 ? -37.292 -5.968 -8.910 1.00 22.07 58 LYS B CA 1
ATOM 1738 C C . LYS B 1 58 ? -36.314 -6.643 -9.869 1.00 21.42 58 LYS B C 1
ATOM 1739 O O . LYS B 1 58 ? -36.580 -6.716 -11.063 1.00 22.22 58 LYS B O 1
ATOM 1745 N N . CYS B 1 59 ? -35.193 -7.140 -9.352 1.00 21.01 59 CYS B N 1
ATOM 1746 C CA . CYS B 1 59 ? -34.221 -7.847 -10.195 1.00 20.31 59 CYS B CA 1
ATOM 1747 C C . CYS B 1 59 ? -34.864 -9.034 -10.908 1.00 19.93 59 CYS B C 1
ATOM 1748 O O . CYS B 1 59 ? -34.583 -9.293 -12.080 1.00 19.75 59 CYS B O 1
ATOM 1751 N N . LEU B 1 60 ? -35.722 -9.749 -10.189 1.00 19.45 60 LEU B N 1
ATOM 1752 C CA . LEU B 1 60 ? -36.310 -10.985 -10.704 1.00 19.87 60 LEU B CA 1
ATOM 1753 C C . LEU B 1 60 ? -37.544 -10.781 -11.579 1.00 20.19 60 LEU B C 1
ATOM 1754 O O . LEU B 1 60 ? -37.856 -11.626 -12.415 1.00 20.82 60 LEU B O 1
ATOM 1759 N N . ASN B 1 61 ? -38.235 -9.662 -11.386 1.00 20.31 61 ASN B N 1
ATOM 1760 C CA . ASN B 1 61 ? -39.524 -9.444 -12.046 1.00 21.21 61 ASN B CA 1
ATOM 1761 C C . ASN B 1 61 ? -39.618 -8.260 -12.998 1.00 20.67 61 ASN B C 1
ATOM 1762 O O . ASN B 1 61 ? -40.588 -8.161 -13.742 1.00 21.42 61 ASN B O 1
ATOM 1767 N N . LEU B 1 62 ? -38.635 -7.362 -12.989 1.00 20.99 62 LEU B N 1
ATOM 1768 C CA . LEU B 1 62 ? -38.671 -6.248 -13.933 1.00 21.66 62 LEU B CA 1
ATOM 1769 C C . LEU B 1 62 ? -38.595 -6.767 -15.363 1.00 20.99 62 LEU B C 1
ATOM 1770 O O . LEU B 1 62 ? -37.757 -7.617 -15.690 1.00 19.96 62 LEU B O 1
ATOM 1775 N N . ARG B 1 63 ? -39.479 -6.261 -16.212 1.00 21.04 63 ARG B N 1
ATOM 1776 C CA . ARG B 1 63 ? -39.585 -6.786 -17.568 1.00 22.05 63 ARG B CA 1
ATOM 1777 C C . ARG B 1 63 ? -38.653 -6.027 -18.504 1.00 21.63 63 ARG B C 1
ATOM 1778 O O . ARG B 1 63 ? -39.047 -5.059 -19.150 1.00 22.67 63 ARG B O 1
ATOM 1786 N N . LEU B 1 64 ? -37.413 -6.492 -18.563 1.00 20.51 64 LEU B N 1
ATOM 1787 C CA . LEU B 1 64 ? -36.354 -5.794 -19.292 1.00 20.60 64 LEU B CA 1
ATOM 1788 C C . LEU B 1 64 ? -36.082 -6.391 -20.671 1.00 20.53 64 LEU B C 1
ATOM 1789 O O . LEU B 1 64 ? -35.166 -5.953 -21.356 1.00 21.48 64 LEU B O 1
ATOM 1794 N N . TRP B 1 65 ? -36.879 -7.389 -21.052 1.00 19.78 65 TRP B N 1
ATOM 1795 C CA . TRP B 1 65 ? -36.865 -7.966 -22.398 1.00 20.52 65 TRP B CA 1
ATOM 1796 C C . TRP B 1 65 ? -38.219 -7.841 -23.045 1.00 20.86 65 TRP B C 1
ATOM 1797 O O . TRP B 1 65 ? -39.217 -7.515 -22.382 1.00 21.09 65 TRP B O 1
ATOM 1808 N N . ASN B 1 66 ? -38.266 -8.116 -24.346 1.00 21.84 66 ASN B N 1
ATOM 1809 C CA . ASN B 1 66 ? -39.486 -7.965 -25.132 1.00 22.27 66 ASN B CA 1
ATOM 1810 C C . ASN B 1 66 ? -40.165 -9.297 -25.388 1.00 22.35 66 ASN B C 1
ATOM 1811 O O . ASN B 1 66 ? -39.535 -10.353 -25.317 1.00 22.70 66 ASN B O 1
ATOM 1816 N N . ASN B 1 67 ? -41.459 -9.232 -25.678 1.00 22.81 67 ASN B N 1
ATOM 1817 C CA . ASN B 1 67 ? -42.158 -10.331 -26.321 1.00 25.25 67 ASN B CA 1
ATOM 1818 C C . ASN B 1 67 ? -42.118 -10.054 -27.816 1.00 25.13 67 ASN B C 1
ATOM 1819 O O . ASN B 1 67 ? -41.652 -8.993 -28.224 1.00 23.74 67 ASN B O 1
ATOM 1824 N N . ASP B 1 68 ? -42.617 -10.972 -28.642 1.00 24.37 68 ASP B N 1
ATOM 1825 C CA . ASP B 1 68 ? -42.575 -10.722 -30.090 1.00 26.49 68 ASP B CA 1
ATOM 1826 C C . ASP B 1 68 ? -43.364 -9.457 -30.472 1.00 24.64 68 ASP B C 1
ATOM 1827 O O . ASP B 1 68 ? -42.988 -8.747 -31.398 1.00 24.06 68 ASP B O 1
ATOM 1832 N N . ASN B 1 69 ? -44.420 -9.160 -29.717 1.00 24.83 69 ASN B N 1
ATOM 1833 C CA . ASN B 1 69 ? -45.343 -8.083 -30.068 1.00 26.47 69 ASN B CA 1
ATOM 1834 C C . ASN B 1 69 ? -45.374 -6.905 -29.091 1.00 27.34 69 ASN B C 1
ATOM 1835 O O . ASN B 1 69 ? -45.987 -5.873 -29.383 1.00 28.46 69 ASN B O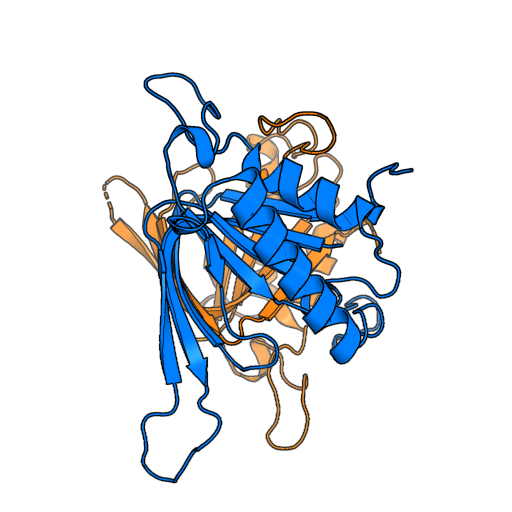 1
ATOM 1840 N N . LYS B 1 70 ? -44.713 -7.059 -27.942 1.00 27.48 70 LYS B N 1
ATOM 1841 C CA . LYS B 1 70 ? -44.719 -6.037 -26.897 1.00 28.41 70 LYS B CA 1
ATOM 1842 C C . LYS B 1 70 ? -43.311 -5.769 -26.386 1.00 26.85 70 LYS B C 1
ATOM 1843 O O . LYS B 1 70 ? -42.542 -6.702 -26.162 1.00 25.67 70 LYS B O 1
ATOM 1849 N N . THR B 1 71 ? -42.991 -4.494 -26.198 1.00 25.76 71 THR B N 1
ATOM 1850 C CA . THR B 1 71 ? -41.732 -4.103 -25.553 1.00 26.45 71 THR B CA 1
ATOM 1851 C C . THR B 1 71 ? -41.880 -4.181 -24.027 1.00 25.02 71 THR B C 1
ATOM 1852 O O . THR B 1 71 ? -42.985 -4.036 -23.507 1.00 24.28 71 THR B O 1
ATOM 1856 N N . TRP B 1 72 ? -40.770 -4.440 -23.329 1.00 24.32 72 TRP B N 1
ATOM 1857 C CA . TRP B 1 72 ? -40.739 -4.487 -21.860 1.00 24.53 72 TRP B CA 1
ATOM 1858 C C . TRP B 1 72 ? -41.817 -5.375 -21.306 1.00 23.69 72 TRP B C 1
ATOM 1859 O O . TRP B 1 72 ? -42.639 -4.938 -20.490 1.00 24.25 72 TRP B O 1
ATOM 1870 N N . ASP B 1 73 ? -41.808 -6.632 -21.743 1.00 23.23 73 ASP B N 1
ATOM 1871 C CA . ASP B 1 73 ? -42.891 -7.595 -21.478 1.00 23.67 73 ASP B CA 1
ATOM 1872 C C . ASP B 1 73 ? -42.431 -8.864 -20.753 1.00 23.40 73 ASP B C 1
ATOM 1873 O O . ASP B 1 73 ? -43.257 -9.604 -20.197 1.00 23.90 73 ASP B O 1
ATOM 1878 N N . LYS B 1 74 ? -41.128 -9.129 -20.768 1.00 21.60 74 LYS B N 1
ATOM 1879 C CA . LYS B 1 74 ? -40.596 -10.375 -20.212 1.00 21.96 74 LYS B CA 1
ATOM 1880 C C . LYS B 1 74 ? -39.485 -10.124 -19.203 1.00 20.66 74 LYS B C 1
ATOM 1881 O O . LYS B 1 74 ? -38.605 -9.289 -19.435 1.00 19.68 74 LYS B O 1
ATOM 1887 N N . ASN B 1 75 ? -39.523 -10.859 -18.090 1.00 20.21 75 ASN B N 1
ATOM 1888 C CA . ASN B 1 75 ? -38.477 -10.738 -17.067 1.00 20.33 75 ASN B CA 1
ATOM 1889 C C . ASN B 1 75 ? -37.459 -11.879 -17.142 1.00 20.37 75 ASN B C 1
ATOM 1890 O O . ASN B 1 75 ? -37.583 -12.784 -17.973 1.00 21.10 75 ASN B O 1
ATOM 1895 N N . VAL B 1 76 ? -36.448 -11.819 -16.281 1.00 20.30 76 VAL B N 1
ATOM 1896 C CA . VAL B 1 76 ? -35.348 -12.785 -16.299 1.00 19.96 76 VAL B CA 1
ATOM 1897 C C . VAL B 1 76 ? -35.838 -14.220 -16.041 1.00 20.40 76 VAL B C 1
ATOM 1898 O O . VAL B 1 76 ? -35.332 -15.166 -16.642 1.00 21.04 76 VAL B O 1
ATOM 1902 N N . LYS B 1 77 ? -36.836 -14.369 -15.175 1.00 20.67 77 LYS B N 1
ATOM 1903 C CA . LYS B 1 77 ? -37.378 -15.685 -14.856 1.00 21.57 77 LYS B CA 1
ATOM 1904 C C . LYS B 1 77 ? -38.199 -16.240 -16.020 1.00 22.79 77 LYS B C 1
ATOM 1905 O O . LYS B 1 77 ? -38.139 -17.444 -16.308 1.00 22.84 77 LYS B O 1
ATOM 1911 N N . ASP B 1 78 ? -38.945 -15.359 -16.693 1.00 22.96 78 ASP B N 1
ATOM 1912 C CA . ASP B 1 78 ? -39.755 -15.729 -17.869 1.00 24.32 78 ASP B CA 1
ATOM 1913 C C . ASP B 1 78 ? -38.924 -16.433 -18.932 1.00 24.11 78 ASP B C 1
ATOM 1914 O O . ASP B 1 78 ? -39.361 -17.423 -19.515 1.00 24.16 78 ASP B O 1
ATOM 1919 N N . LEU B 1 79 ? -37.715 -15.927 -19.164 1.00 22.78 79 LEU B N 1
ATOM 1920 C CA . LEU B 1 79 ? -36.859 -16.416 -20.230 1.00 22.68 79 LEU B CA 1
ATOM 1921 C C . LEU B 1 79 ? -35.879 -17.470 -19.736 1.00 22.13 79 LEU B C 1
ATOM 1922 O O . LEU B 1 79 ? -35.047 -17.954 -20.502 1.00 22.13 79 LEU B O 1
ATOM 1927 N N . ASN B 1 80 ? -35.994 -17.826 -18.457 1.00 22.81 80 ASN B N 1
ATOM 1928 C CA . ASN B 1 80 ? -35.081 -18.776 -17.824 1.00 24.26 80 ASN B CA 1
ATOM 1929 C C . ASN B 1 80 ? -33.622 -18.355 -17.915 1.00 23.88 80 ASN B C 1
ATOM 1930 O O . ASN B 1 80 ? -32.715 -19.184 -18.093 1.00 22.59 80 ASN B O 1
ATOM 1935 N N . TYR B 1 81 ? -33.413 -17.050 -17.786 1.00 22.28 81 TYR B N 1
ATOM 1936 C CA . TYR B 1 81 ? -32.078 -16.468 -17.867 1.00 21.81 81 TYR B CA 1
ATOM 1937 C C . TYR B 1 81 ? -31.401 -16.459 -16.491 1.00 22.16 81 TYR B C 1
ATOM 1938 O O . TYR B 1 81 ? -31.995 -16.873 -15.496 1.00 22.13 81 TYR B O 1
ATOM 1947 N N . GLU B 1 82 ? -30.155 -15.992 -16.440 1.00 21.54 82 GLU B N 1
ATOM 1948 C CA . GLU B 1 82 ? -29.375 -16.050 -15.211 1.00 21.98 82 GLU B CA 1
ATOM 1949 C C . GLU B 1 82 ? -29.152 -14.673 -14.604 1.00 21.42 82 GLU B C 1
ATOM 1950 O O . GLU B 1 82 ? -29.359 -13.661 -15.260 1.00 20.79 82 GLU B O 1
ATOM 1956 N N . LEU B 1 83 ? -28.742 -14.653 -13.340 1.00 20.64 83 LEU B N 1
ATOM 1957 C CA . LEU B 1 83 ? -28.319 -13.424 -12.683 1.00 21.10 83 LEU B CA 1
ATOM 1958 C C . LEU B 1 83 ? -26.944 -13.582 -12.045 1.00 21.20 83 LEU B C 1
ATOM 1959 O O . LEU B 1 83 ? -26.638 -14.610 -11.433 1.00 21.19 83 LEU B O 1
ATOM 1964 N N . LEU B 1 84 ? -26.118 -12.552 -12.199 1.00 20.81 84 LEU B N 1
ATOM 1965 C CA . LEU B 1 84 ? -24.846 -12.477 -11.508 1.00 21.25 84 LEU B CA 1
ATOM 1966 C C . LEU B 1 84 ? -24.934 -11.324 -10.523 1.00 20.22 84 LEU B C 1
ATOM 1967 O O . LEU B 1 84 ? -25.077 -10.169 -10.933 1.00 19.86 84 LEU B O 1
ATOM 1972 N N . ILE B 1 85 ? -24.876 -11.646 -9.232 1.00 20.36 85 ILE B N 1
ATOM 1973 C CA . ILE B 1 85 ? -25.013 -10.639 -8.171 1.00 21.16 85 ILE B CA 1
ATOM 1974 C C . ILE B 1 85 ? -23.629 -10.284 -7.661 1.00 21.60 85 ILE B C 1
ATOM 1975 O O . ILE B 1 85 ? -22.843 -11.164 -7.301 1.00 21.30 85 ILE B O 1
ATOM 1980 N N . VAL B 1 86 ? -23.314 -8.996 -7.678 1.00 21.16 86 VAL B N 1
ATOM 1981 C CA . VAL B 1 86 ? -21.981 -8.549 -7.319 1.00 22.15 86 VAL B CA 1
ATOM 1982 C C . VAL B 1 86 ? -22.098 -7.507 -6.221 1.00 22.71 86 VAL B C 1
ATOM 1983 O O . VAL B 1 86 ? -22.701 -6.458 -6.426 1.00 21.96 86 VAL B O 1
ATOM 1987 N N . SER B 1 87 ? -21.521 -7.801 -5.056 1.00 23.90 87 SER B N 1
ATOM 1988 C CA . SER B 1 87 ? -21.516 -6.845 -3.955 1.00 24.56 87 SER B CA 1
ATOM 1989 C C . SER B 1 87 ? -20.663 -5.628 -4.335 1.00 26.03 87 SER B C 1
ATOM 1990 O O . SER B 1 87 ? -19.532 -5.770 -4.797 1.00 26.20 87 SER B O 1
ATOM 1993 N N . GLN B 1 88 ? -21.234 -4.439 -4.171 1.00 25.87 88 GLN B N 1
ATOM 1994 C CA . GLN B 1 88 ? -20.613 -3.208 -4.653 1.00 26.17 88 GLN B CA 1
ATOM 1995 C C . GLN B 1 88 ? -20.881 -2.058 -3.684 1.00 26.39 88 GLN B C 1
ATOM 1996 O O . GLN B 1 88 ? -21.904 -1.367 -3.783 1.00 25.57 88 GLN B O 1
ATOM 2002 N N . PHE B 1 89 ? -19.953 -1.834 -2.757 1.00 25.33 89 PHE B N 1
ATOM 2003 C CA . PHE B 1 89 ? -20.147 -0.767 -1.777 1.00 27.20 89 PHE B CA 1
ATOM 2004 C C . PHE B 1 89 ? -19.886 0.641 -2.332 1.00 25.81 89 PHE B C 1
ATOM 2005 O O . PHE B 1 89 ? -20.242 1.635 -1.703 1.00 25.12 89 PHE B O 1
ATOM 2013 N N . THR B 1 90 ? -19.305 0.708 -3.530 1.00 25.02 90 THR B N 1
ATOM 2014 C CA . THR B 1 90 ? -19.024 1.983 -4.194 1.00 25.62 90 THR B CA 1
ATOM 2015 C C . THR B 1 90 ? -20.302 2.762 -4.564 1.00 25.78 90 THR B C 1
ATOM 2016 O O . THR B 1 90 ? -20.251 3.976 -4.783 1.00 25.72 90 THR B O 1
ATOM 2020 N N . LEU B 1 91 ? -21.444 2.073 -4.625 1.00 25.60 91 LEU B N 1
ATOM 2021 C CA . LEU B 1 91 ? -22.730 2.758 -4.817 1.00 26.12 91 LEU B CA 1
ATOM 2022 C C . LEU B 1 91 ? -23.031 3.728 -3.670 1.00 27.22 91 LEU B C 1
ATOM 2023 O O . LEU B 1 91 ? -23.901 4.589 -3.779 1.00 27.99 91 LEU B O 1
ATOM 2028 N N . PHE B 1 92 ? -22.312 3.566 -2.566 1.00 28.41 92 PHE B N 1
ATOM 2029 C CA . PHE B 1 92 ? -22.325 4.537 -1.484 1.00 30.50 92 PHE B CA 1
ATOM 2030 C C . PHE B 1 92 ? -20.978 5.247 -1.433 1.00 32.82 92 PHE B C 1
ATOM 2031 O O . PHE B 1 92 ? -20.225 5.116 -0.471 1.00 35.34 92 PHE B O 1
ATOM 2039 N N . GLY B 1 93 ? -20.688 5.999 -2.487 1.00 34.16 93 GLY B N 1
ATOM 2040 C CA . GLY B 1 93 ? -19.374 6.621 -2.660 1.00 36.49 93 GLY B CA 1
ATOM 2041 C C . GLY B 1 93 ? -19.186 7.979 -2.006 1.00 38.52 93 GLY B C 1
ATOM 2042 O O . GLY B 1 93 ? -18.054 8.449 -1.875 1.00 40.63 93 GLY B O 1
ATOM 2043 N N . ASN B 1 94 ? -20.288 8.607 -1.594 1.00 38.06 94 ASN B N 1
ATOM 2044 C CA . ASN B 1 94 ? -20.274 9.974 -1.046 1.00 39.10 94 ASN B CA 1
ATOM 2045 C C . ASN B 1 94 ? -19.690 11.022 -2.007 1.00 37.49 94 ASN B C 1
ATOM 2046 O O . ASN B 1 94 ? -19.026 11.979 -1.584 1.00 37.59 94 ASN B O 1
ATOM 2051 N N . THR B 1 95 ? -19.978 10.857 -3.296 1.00 35.92 95 THR B N 1
ATOM 2052 C CA . THR B 1 95 ? -19.488 11.773 -4.332 1.00 36.36 95 THR B CA 1
ATOM 2053 C C . THR B 1 95 ? -20.083 13.185 -4.207 1.00 35.01 95 THR B C 1
ATOM 2054 O O . THR B 1 95 ? -19.626 14.114 -4.864 1.00 34.67 95 THR B O 1
ATOM 2058 N N . LYS B 1 96 ? -21.094 13.336 -3.354 1.00 34.35 96 LYS B N 1
ATOM 2059 C CA . LYS B 1 96 ? -21.695 14.640 -3.070 1.00 34.55 96 LYS B CA 1
ATOM 2060 C C . LYS B 1 96 ? -20.752 15.519 -2.245 1.00 32.69 96 LYS B C 1
ATOM 2061 O O . LYS B 1 96 ? -20.848 16.742 -2.282 1.00 32.04 96 LYS B O 1
ATOM 2067 N N . LYS B 1 97 ? -19.838 14.874 -1.520 1.00 31.19 97 LYS B N 1
ATOM 2068 C CA . LYS B 1 97 ? -19.007 15.519 -0.498 1.00 30.36 97 LYS B CA 1
ATOM 2069 C C . LYS B 1 97 ? -17.498 15.473 -0.776 1.00 29.43 97 LYS B C 1
ATOM 2070 O O . LYS B 1 97 ? -16.710 16.060 -0.041 1.00 29.80 97 LYS B O 1
ATOM 2076 N N . GLY B 1 98 ? -17.096 14.781 -1.834 1.00 28.45 98 GLY B N 1
ATOM 2077 C CA . GLY B 1 98 ? -15.685 14.660 -2.182 1.00 28.39 98 GLY B CA 1
ATOM 2078 C C . GLY B 1 98 ? -15.529 14.044 -3.558 1.00 29.00 98 GLY B C 1
ATOM 2079 O O . GLY B 1 98 ? -16.516 13.612 -4.151 1.00 27.69 98 GLY B O 1
ATOM 2080 N N . ASN B 1 99 ? -14.297 14.020 -4.065 1.00 29.72 99 ASN B N 1
ATOM 2081 C CA . ASN B 1 99 ? -13.984 13.346 -5.331 1.00 30.96 99 ASN B CA 1
ATOM 2082 C C . ASN B 1 99 ? -13.310 11.999 -5.100 1.00 31.88 99 ASN B C 1
ATOM 2083 O O . ASN B 1 99 ? -13.222 11.173 -6.010 1.00 28.63 99 ASN B O 1
ATOM 2088 N N . LYS B 1 100 ? -12.814 11.800 -3.880 1.00 34.90 100 LYS B N 1
ATOM 2089 C CA . LYS B 1 100 ? -12.398 10.486 -3.421 1.00 37.83 100 LYS B CA 1
ATOM 2090 C C . LYS B 1 100 ? -13.588 9.826 -2.731 1.00 38.41 100 LYS B C 1
ATOM 2091 O O . LYS B 1 100 ? -14.134 10.390 -1.781 1.00 38.58 100 LYS B O 1
ATOM 2097 N N . PRO B 1 101 ? -14.001 8.635 -3.210 1.00 39.24 101 PRO B N 1
ATOM 2098 C CA . PRO B 1 101 ? -15.082 7.870 -2.589 1.00 40.55 101 PRO B CA 1
ATOM 2099 C C . PRO B 1 101 ? -14.842 7.567 -1.108 1.00 41.54 101 PRO B C 1
ATOM 2100 O O . PRO B 1 101 ? -13.790 7.033 -0.739 1.00 43.90 101 PRO B O 1
ATOM 2104 N N . ASP B 1 102 ? -15.816 7.930 -0.281 1.00 41.44 102 ASP B N 1
ATOM 2105 C CA . ASP B 1 102 ? -15.809 7.620 1.146 1.00 41.29 102 ASP B CA 1
ATOM 2106 C C . ASP B 1 102 ? -17.084 6.844 1.450 1.00 41.72 102 ASP B C 1
ATOM 2107 O O . ASP B 1 102 ? -18.192 7.330 1.209 1.00 41.87 102 ASP B O 1
ATOM 2112 N N . PHE B 1 103 ? -16.916 5.641 1.988 1.00 41.02 103 PHE B N 1
ATOM 2113 C CA . PHE B 1 103 ? -18.007 4.673 2.099 1.00 40.68 103 PHE B CA 1
ATOM 2114 C C . PHE B 1 103 ? -18.688 4.665 3.467 1.00 41.13 103 PHE B C 1
ATOM 2115 O O . PHE B 1 103 ? -19.022 3.602 3.991 1.00 40.81 103 PHE B O 1
ATOM 2123 N N . HIS B 1 104 ? -18.925 5.848 4.027 1.00 40.80 104 HIS B N 1
ATOM 2124 C CA . HIS B 1 104 ? -19.487 5.948 5.378 1.00 42.26 104 HIS B CA 1
ATOM 2125 C C . HIS B 1 104 ? -20.965 5.654 5.471 1.00 39.84 104 HIS B C 1
ATOM 2126 O O . HIS B 1 104 ? -21.451 5.264 6.536 1.00 39.78 104 HIS B O 1
ATOM 2133 N N . LEU B 1 105 ? -21.693 5.815 4.366 1.00 35.94 105 LEU B N 1
ATOM 2134 C CA . LEU B 1 105 ? -23.105 5.431 4.335 1.00 34.23 105 LEU B CA 1
ATOM 2135 C C . LEU B 1 105 ? -23.306 3.927 4.146 1.00 31.16 105 LEU B C 1
ATOM 2136 O O . LEU B 1 105 ? -24.385 3.407 4.436 1.00 30.57 105 LEU B O 1
ATOM 2141 N N . ALA B 1 106 ? -22.268 3.236 3.676 1.00 28.76 106 ALA B N 1
ATOM 2142 C CA . ALA B 1 106 ? -22.332 1.784 3.463 1.00 27.69 106 ALA B CA 1
ATOM 2143 C C . ALA B 1 106 ? -22.344 1.024 4.787 1.00 27.01 106 ALA B C 1
ATOM 2144 O O . ALA B 1 106 ? -21.656 1.405 5.736 1.00 25.67 106 ALA B O 1
ATOM 2146 N N . LYS B 1 107 ? -23.124 -0.053 4.842 1.00 24.48 107 LYS B N 1
ATOM 2147 C CA . LYS B 1 107 ? -23.158 -0.919 6.011 1.00 24.84 107 LYS B CA 1
ATOM 2148 C C . LYS B 1 107 ? -21.776 -1.500 6.278 1.00 24.62 107 LYS B C 1
ATOM 2149 O O . LYS B 1 107 ? -21.065 -1.887 5.348 1.00 23.18 107 LYS B O 1
ATOM 2155 N N . GLU B 1 108 ? -21.400 -1.529 7.557 1.00 25.70 108 GLU B N 1
ATOM 2156 C CA . GLU B 1 108 ? -20.142 -2.121 8.004 1.00 26.92 108 GLU B CA 1
ATOM 2157 C C . GLU B 1 108 ? -19.983 -3.504 7.351 1.00 26.25 108 GLU B C 1
ATOM 2158 O O . GLU B 1 108 ? -20.903 -4.324 7.415 1.00 25.28 108 GLU B O 1
ATOM 2164 N N . PRO B 1 109 ? -18.821 -3.759 6.720 1.00 26.35 109 PRO B N 1
ATOM 2165 C CA . PRO B 1 109 ? -18.618 -4.942 5.867 1.00 27.31 109 PRO B CA 1
ATOM 2166 C C . PRO B 1 109 ? -18.899 -6.300 6.515 1.00 26.71 109 PRO B C 1
ATOM 2167 O O . PRO B 1 109 ? -19.460 -7.179 5.854 1.00 25.81 109 PRO B O 1
ATOM 2171 N N . ASN B 1 110 ? -18.527 -6.472 7.783 1.00 26.75 110 ASN B N 1
ATOM 2172 C CA . ASN B 1 110 ? -18.706 -7.767 8.454 1.00 27.22 110 ASN B CA 1
ATOM 2173 C C . ASN B 1 110 ? -20.175 -8.089 8.680 1.00 26.93 110 ASN B C 1
ATOM 2174 O O . ASN B 1 110 ? -20.625 -9.223 8.471 1.00 26.35 110 ASN B O 1
ATOM 2179 N N . GLU B 1 111 ? -20.918 -7.068 9.092 1.00 26.48 111 GLU B N 1
ATOM 2180 C CA . GLU B 1 111 ? -22.357 -7.172 9.242 1.00 27.90 111 GLU B CA 1
ATOM 2181 C C . GLU B 1 111 ? -23.035 -7.257 7.873 1.00 25.84 111 GLU B C 1
ATOM 2182 O O . GLU B 1 111 ? -24.013 -7.993 7.705 1.00 25.83 111 GLU B O 1
ATOM 2188 N N . ALA B 1 112 ? -22.506 -6.518 6.896 1.00 24.36 112 ALA B N 1
ATOM 2189 C CA . ALA B 1 112 ? -23.021 -6.566 5.516 1.00 23.89 112 ALA B CA 1
ATOM 2190 C C . ALA B 1 112 ? -22.878 -7.948 4.886 1.00 23.42 112 ALA B C 1
ATOM 2191 O O . ALA B 1 112 ? -23.752 -8.377 4.138 1.00 22.74 112 ALA B O 1
ATOM 2193 N N . LEU B 1 113 ? -21.788 -8.649 5.204 1.00 22.83 113 LEU B N 1
ATOM 2194 C CA . LEU B 1 113 ? -21.570 -9.994 4.665 1.00 23.08 113 LEU B CA 1
ATOM 2195 C C . LEU B 1 113 ? -22.686 -10.968 5.075 1.00 23.35 113 LEU B C 1
ATOM 2196 O O . LEU B 1 113 ? -23.178 -11.743 4.247 1.00 23.47 113 LEU B O 1
ATOM 2201 N N . ILE B 1 114 ? -23.092 -10.921 6.343 1.00 23.20 114 ILE B N 1
ATOM 2202 C CA . ILE B 1 114 ? -24.152 -11.794 6.843 1.00 24.64 114 ILE B CA 1
ATOM 2203 C C . ILE B 1 114 ? -25.489 -11.445 6.186 1.00 24.00 114 ILE B C 1
ATOM 2204 O O . ILE B 1 114 ? -26.254 -12.335 5.794 1.00 23.47 114 ILE B O 1
ATOM 2209 N N . PHE B 1 115 ? -25.742 -10.144 6.056 1.00 23.73 115 PHE B N 1
ATOM 2210 C CA . PHE B 1 115 ? -26.920 -9.629 5.344 1.00 24.44 115 PHE B CA 1
ATOM 2211 C C . PHE B 1 115 ? -26.920 -10.083 3.875 1.00 23.74 115 PHE B C 1
ATOM 2212 O O . PHE B 1 115 ? -27.939 -10.567 3.360 1.00 23.61 115 PHE B O 1
ATOM 2220 N N . TYR B 1 116 ? -25.768 -9.968 3.219 1.00 23.30 116 TYR B N 1
ATOM 2221 C CA . TYR B 1 116 ? -25.611 -10.405 1.827 1.00 23.80 116 TYR B CA 1
ATOM 2222 C C . TYR B 1 116 ? -25.879 -11.909 1.660 1.00 23.85 116 TYR B C 1
ATOM 2223 O O . TYR B 1 116 ? -26.499 -12.340 0.678 1.00 21.66 116 TYR B O 1
ATOM 2232 N N . ASN B 1 117 ? -25.426 -12.704 2.627 1.00 23.56 117 ASN B N 1
ATOM 2233 C CA . ASN B 1 117 ? -25.722 -14.138 2.627 1.00 23.72 117 ASN B CA 1
ATOM 2234 C C . ASN B 1 117 ? -27.226 -14.419 2.591 1.00 22.63 117 ASN B C 1
ATOM 2235 O O . ASN B 1 117 ? -27.679 -15.310 1.868 1.00 22.72 117 ASN B O 1
ATOM 2240 N N . LYS B 1 118 ? -27.987 -13.649 3.368 1.00 22.26 118 LYS B N 1
ATOM 2241 C CA . LYS B 1 118 ? -29.444 -13.752 3.400 1.00 22.73 118 LYS B CA 1
ATOM 2242 C C . LYS B 1 118 ? -30.055 -13.374 2.055 1.00 21.46 118 LYS B C 1
ATOM 2243 O O . LYS B 1 118 ? -30.969 -14.037 1.570 1.00 21.05 118 LYS B O 1
ATOM 2249 N N . ILE B 1 119 ? -29.543 -12.301 1.465 1.00 21.69 119 ILE B N 1
ATOM 2250 C CA . ILE B 1 119 ? -29.998 -11.811 0.156 1.00 21.35 119 ILE B CA 1
ATOM 2251 C C . ILE B 1 119 ? -29.828 -12.890 -0.924 1.00 20.82 119 ILE B C 1
ATOM 2252 O O . ILE B 1 119 ? -30.767 -13.192 -1.684 1.00 20.14 119 ILE B O 1
ATOM 2257 N N . ILE B 1 120 ? -28.642 -13.488 -0.974 1.00 21.19 120 ILE B N 1
ATOM 2258 C CA . ILE B 1 120 ? -28.352 -14.499 -1.991 1.00 22.79 120 ILE B CA 1
ATOM 2259 C C . ILE B 1 120 ? -29.271 -15.712 -1.818 1.00 22.15 120 ILE B C 1
ATOM 2260 O O . ILE B 1 120 ? -29.824 -16.209 -2.800 1.00 21.57 120 ILE B O 1
ATOM 2265 N N . ASP B 1 121 ? -29.468 -16.149 -0.570 1.00 23.03 121 ASP B N 1
ATOM 2266 C CA . ASP B 1 121 ? -30.403 -17.241 -0.260 1.00 23.80 121 ASP B CA 1
ATOM 2267 C C . ASP B 1 121 ? -31.819 -16.931 -0.770 1.00 22.94 121 ASP B C 1
ATOM 2268 O O . ASP B 1 121 ? -32.517 -17.823 -1.259 1.00 22.30 121 ASP B O 1
ATOM 2273 N N . GLU B 1 122 ? -32.246 -15.677 -0.622 1.00 23.21 122 GLU B N 1
ATOM 2274 C CA . GLU B 1 122 ? -33.600 -15.269 -1.024 1.00 23.55 122 GLU B CA 1
ATOM 2275 C C . GLU B 1 122 ? -33.745 -15.211 -2.549 1.00 23.23 122 GLU B C 1
ATOM 2276 O O . GLU B 1 122 ? -34.783 -15.596 -3.088 1.00 23.29 122 GLU B O 1
ATOM 2282 N N . PHE B 1 123 ? -32.701 -14.751 -3.237 1.00 23.04 123 PHE B N 1
ATOM 2283 C CA . PHE B 1 123 ? -32.637 -14.828 -4.706 1.00 22.20 123 PHE B CA 1
ATOM 2284 C C . PHE B 1 123 ? -32.840 -16.276 -5.166 1.00 23.27 123 PHE B C 1
ATOM 2285 O O . PHE B 1 123 ? -33.613 -16.551 -6.094 1.00 21.85 123 PHE B O 1
ATOM 2293 N N . LYS B 1 124 ? -32.141 -17.197 -4.502 1.00 23.34 124 LYS B N 1
ATOM 2294 C CA . LYS B 1 124 ? -32.216 -18.621 -4.846 1.00 24.81 124 LYS B CA 1
ATOM 2295 C C . LYS B 1 124 ? -33.574 -19.224 -4.522 1.00 25.43 124 LYS B C 1
ATOM 2296 O O . LYS B 1 124 ? -34.050 -20.098 -5.248 1.00 25.91 124 LYS B O 1
ATOM 2302 N N . LYS B 1 125 ? -34.201 -18.734 -3.457 1.00 25.53 125 LYS B N 1
ATOM 2303 C CA . LYS B 1 125 ? -35.534 -19.182 -3.067 1.00 27.02 125 LYS B CA 1
ATOM 2304 C C . LYS B 1 125 ? -36.610 -18.683 -4.034 1.00 26.35 125 LYS B C 1
ATOM 2305 O O . LYS B 1 125 ? -37.485 -19.448 -4.437 1.00 26.12 125 LYS B O 1
ATOM 2311 N N . GLN B 1 126 ? -36.546 -17.404 -4.394 1.00 25.48 126 GLN B N 1
ATOM 2312 C CA . GLN B 1 126 ? -37.539 -16.808 -5.290 1.00 26.39 126 GLN B CA 1
ATOM 2313 C C . GLN B 1 126 ? -37.413 -17.317 -6.723 1.00 26.15 126 GLN B C 1
ATOM 2314 O O . GLN B 1 126 ? -38.400 -17.403 -7.453 1.00 26.26 126 GLN B O 1
ATOM 2320 N N . TYR B 1 127 ? -36.202 -17.667 -7.126 1.00 25.29 127 TYR B N 1
ATOM 2321 C CA . TYR B 1 127 ? -35.998 -18.144 -8.483 1.00 25.90 127 TYR B CA 1
ATOM 2322 C C . TYR B 1 127 ? -35.569 -19.607 -8.397 1.00 27.61 127 TYR B C 1
ATOM 2323 O O . TYR B 1 127 ? -36.370 -20.449 -7.986 1.00 28.61 127 TYR B O 1
ATOM 2332 N N . ASN B 1 128 ? -34.340 -19.922 -8.779 1.00 29.66 128 ASN B N 1
ATOM 2333 C CA . ASN B 1 128 ? -33.761 -21.220 -8.431 1.00 33.53 128 ASN B CA 1
ATOM 2334 C C . ASN B 1 128 ? -32.244 -21.172 -8.271 1.00 33.99 128 ASN B C 1
ATOM 2335 O O . ASN B 1 128 ? -31.578 -20.287 -8.825 1.00 33.11 128 ASN B O 1
ATOM 2340 N N . ASP B 1 129 ? -31.718 -22.124 -7.498 1.00 33.47 129 ASP B N 1
ATOM 2341 C CA . ASP B 1 129 ? -30.300 -22.173 -7.129 1.00 35.55 129 ASP B CA 1
ATOM 2342 C C . ASP B 1 129 ? -29.367 -22.056 -8.331 1.00 33.54 129 ASP B C 1
ATOM 2343 O O . ASP B 1 129 ? -28.376 -21.318 -8.296 1.00 32.33 129 ASP B O 1
ATOM 2348 N N . ASP B 1 130 ? -29.713 -22.795 -9.382 1.00 31.66 130 ASP B N 1
ATOM 2349 C CA . ASP B 1 130 ? -28.924 -22.933 -10.603 1.00 33.17 130 ASP B CA 1
ATOM 2350 C C . ASP B 1 130 ? -28.750 -21.624 -11.389 1.00 30.84 130 ASP B C 1
ATOM 2351 O O . ASP B 1 130 ? -27.750 -21.440 -12.089 1.00 30.61 130 ASP B O 1
ATOM 2356 N N . LYS B 1 131 ? -29.709 -20.714 -11.257 1.00 27.82 131 LYS B N 1
ATOM 2357 C CA . LYS B 1 131 ? -29.725 -19.497 -12.067 1.00 27.18 131 LYS B CA 1
ATOM 2358 C C . LYS B 1 131 ? -29.073 -18.279 -11.412 1.00 26.17 131 LYS B C 1
ATOM 2359 O O . LYS B 1 131 ? -28.997 -17.223 -12.039 1.00 25.41 131 LYS B O 1
ATOM 2365 N N . ILE B 1 132 ? -28.629 -18.422 -10.160 1.00 24.24 132 ILE B N 1
ATOM 2366 C CA . ILE B 1 132 ? -28.011 -17.319 -9.409 1.00 23.79 132 ILE B CA 1
ATOM 2367 C C . ILE B 1 132 ? -26.532 -17.597 -9.225 1.00 24.44 132 ILE B C 1
ATOM 2368 O O . ILE B 1 132 ? -26.161 -18.611 -8.632 1.00 24.31 132 ILE B O 1
ATOM 2373 N N . LYS B 1 133 ? -25.695 -16.697 -9.737 1.00 23.53 133 LYS B N 1
ATOM 2374 C CA . LYS B 1 133 ? -24.255 -16.751 -9.530 1.00 24.24 133 LYS B CA 1
ATOM 2375 C C . LYS B 1 133 ? -23.850 -15.481 -8.804 1.00 23.95 133 LYS B C 1
ATOM 2376 O O . LYS B 1 133 ? -24.526 -14.453 -8.916 1.00 21.75 133 LYS B O 1
ATOM 2382 N N . ILE B 1 134 ? -22.753 -15.544 -8.059 1.00 23.47 134 ILE B N 1
ATOM 2383 C CA . ILE B 1 134 ? -22.281 -14.362 -7.333 1.00 23.73 134 ILE B CA 1
ATOM 2384 C C . ILE B 1 134 ? -20.781 -14.147 -7.474 1.00 24.42 134 ILE B C 1
ATOM 2385 O O . ILE B 1 134 ? -20.057 -15.032 -7.939 1.00 25.16 134 ILE B O 1
ATOM 2390 N N . GLY B 1 135 ? -20.320 -12.965 -7.069 1.00 24.08 135 GLY B N 1
ATOM 2391 C CA . GLY B 1 135 ? -18.890 -12.660 -7.057 1.00 24.75 135 GLY B CA 1
ATOM 2392 C C . GLY B 1 135 ? -18.194 -13.166 -5.803 1.00 26.00 135 GLY B C 1
ATOM 2393 O O . GLY B 1 135 ? -18.634 -14.137 -5.181 1.00 25.90 135 GLY B O 1
ATOM 2394 N N . LYS B 1 136 ? -17.099 -12.509 -5.437 1.00 25.71 136 LYS B N 1
ATOM 2395 C CA . LYS B 1 136 ? -16.357 -12.854 -4.232 1.00 26.73 136 LYS B CA 1
ATOM 2396 C C . LYS B 1 136 ? -16.296 -11.628 -3.312 1.00 26.63 136 LYS B C 1
ATOM 2397 O O . LYS B 1 136 ? -15.477 -10.723 -3.511 1.00 25.16 136 LYS B O 1
ATOM 2403 N N . PHE B 1 137 ? -17.186 -11.617 -2.320 1.00 26.60 137 PHE B N 1
ATOM 2404 C CA . PHE B 1 137 ? -17.347 -10.503 -1.376 1.00 27.21 137 PHE B CA 1
ATOM 2405 C C . PHE B 1 137 ? -16.004 -10.083 -0.786 1.00 28.33 137 PHE B C 1
ATOM 2406 O O . PHE B 1 137 ? -15.234 -10.921 -0.306 1.00 29.20 137 PHE B O 1
ATOM 2414 N N . GLY B 1 138 ? -15.722 -8.787 -0.854 1.00 28.22 138 GLY B N 1
ATOM 2415 C CA . GLY B 1 138 ? -14.518 -8.226 -0.245 1.00 30.04 138 GLY B CA 1
ATOM 2416 C C . GLY B 1 138 ? -13.237 -8.430 -1.031 1.00 30.55 138 GLY B C 1
ATOM 2417 O O . GLY B 1 138 ? -12.152 -8.126 -0.530 1.00 30.40 138 GLY B O 1
ATOM 2418 N N . ASN B 1 139 ? -13.353 -8.943 -2.255 1.00 29.21 139 ASN B N 1
ATOM 2419 C CA . ASN B 1 139 ? -12.189 -9.185 -3.106 1.00 29.90 139 ASN B CA 1
ATOM 2420 C C . ASN B 1 139 ? -12.245 -8.397 -4.407 1.00 28.85 139 ASN B C 1
ATOM 2421 O O . ASN B 1 139 ? -13.325 -8.071 -4.898 1.00 28.66 139 ASN B O 1
ATOM 2426 N N . TYR B 1 140 ? -11.072 -8.101 -4.955 1.00 28.30 140 TYR B N 1
ATOM 2427 C CA . TYR B 1 140 ? -10.958 -7.560 -6.300 1.00 27.35 140 TYR B CA 1
ATOM 2428 C C . TYR B 1 140 ? -11.547 -8.530 -7.333 1.00 27.23 140 TYR B C 1
ATOM 2429 O O . TYR B 1 140 ? -11.280 -9.733 -7.297 1.00 27.43 140 TYR B O 1
ATOM 2438 N N . MET B 1 141 ? -12.343 -7.995 -8.255 1.00 26.01 141 MET B N 1
ATOM 2439 C CA . MET B 1 141 ? -12.948 -8.806 -9.310 1.00 25.88 141 MET B CA 1
ATOM 2440 C C . MET B 1 141 ? -12.731 -8.177 -10.681 1.00 26.05 141 MET B C 1
ATOM 2441 O O . MET B 1 141 ? -12.775 -6.957 -10.833 1.00 26.91 141 MET B O 1
ATOM 2446 N N . ASN B 1 142 ? -12.505 -9.026 -11.675 1.00 26.22 142 ASN B N 1
ATOM 2447 C CA . ASN B 1 142 ? -12.456 -8.626 -13.072 1.00 26.00 142 ASN B CA 1
ATOM 2448 C C . ASN B 1 142 ? -13.704 -9.209 -13.718 1.00 25.77 142 ASN B C 1
ATOM 2449 O O . ASN B 1 142 ? -13.923 -10.408 -13.641 1.00 25.11 142 ASN B O 1
ATOM 2454 N N . ILE B 1 143 ? -14.543 -8.367 -14.325 1.00 24.77 143 ILE B N 1
ATOM 2455 C CA . ILE B 1 143 ? -15.797 -8.866 -14.912 1.00 24.63 143 ILE B CA 1
ATOM 2456 C C . ILE B 1 143 ? -15.905 -8.519 -16.396 1.00 25.25 143 ILE B C 1
ATOM 2457 O O . ILE B 1 143 ? -16.097 -7.353 -16.755 1.00 25.26 143 ILE B O 1
ATOM 2462 N N . ASP B 1 144 ? -15.782 -9.538 -17.242 1.00 25.65 144 ASP B N 1
ATOM 2463 C CA . ASP B 1 144 ? -15.951 -9.383 -18.684 1.00 27.45 144 ASP B CA 1
ATOM 2464 C C . ASP B 1 144 ? -17.432 -9.523 -18.984 1.00 27.48 144 ASP B C 1
ATOM 2465 O O . ASP B 1 144 ? -18.029 -10.560 -18.698 1.00 26.01 144 ASP B O 1
ATOM 2470 N N . VAL B 1 145 ? -18.022 -8.454 -19.514 1.00 26.36 145 VAL B N 1
ATOM 2471 C CA . VAL B 1 145 ? -19.471 -8.371 -19.721 1.00 26.62 145 VAL B CA 1
ATOM 2472 C C . VAL B 1 145 ? -19.790 -7.972 -21.163 1.00 26.90 145 VAL B C 1
ATOM 2473 O O . VAL B 1 145 ? -19.101 -7.130 -21.754 1.00 28.02 145 VAL B O 1
ATOM 2477 N N . THR B 1 146 ? -20.828 -8.581 -21.729 1.00 25.43 146 THR B N 1
ATOM 2478 C CA . THR B 1 146 ? -21.427 -8.067 -22.958 1.00 25.38 146 THR B CA 1
ATOM 2479 C C . THR B 1 146 ? -22.754 -7.398 -22.604 1.00 24.54 146 THR B C 1
ATOM 2480 O O . THR B 1 146 ? -23.743 -8.080 -22.332 1.00 22.72 146 THR B O 1
ATOM 2484 N N . ASN B 1 147 ? -22.751 -6.064 -22.577 1.00 23.08 147 ASN B N 1
ATOM 2485 C CA . ASN B 1 147 ? -23.952 -5.275 -22.338 1.00 23.35 147 ASN B CA 1
ATOM 2486 C C . ASN B 1 147 ? -24.845 -5.269 -23.569 1.00 23.59 147 ASN B C 1
ATOM 2487 O O . ASN B 1 147 ? -24.391 -4.982 -24.686 1.00 23.20 147 ASN B O 1
ATOM 2492 N N . ASP B 1 148 ? -26.116 -5.576 -23.341 1.00 22.70 148 ASP B N 1
ATOM 2493 C CA . ASP B 1 148 ? -27.080 -5.814 -24.404 1.00 23.75 148 ASP B CA 1
ATOM 2494 C C . ASP B 1 148 ? -28.099 -4.666 -24.426 1.00 23.71 148 ASP B C 1
ATOM 2495 O O . ASP B 1 148 ? -29.004 -4.634 -23.597 1.00 22.35 148 ASP B O 1
ATOM 2500 N N . GLY B 1 149 ? -27.933 -3.719 -25.354 1.00 23.31 149 GLY B N 1
ATOM 2501 C CA . GLY B 1 149 ? -28.823 -2.548 -25.441 1.00 22.98 149 GLY B CA 1
ATOM 2502 C C . GLY B 1 149 ? -28.077 -1.226 -25.586 1.00 23.62 149 GLY B C 1
ATOM 2503 O O . GLY B 1 149 ? -28.214 -0.545 -26.599 1.00 24.52 149 GLY B O 1
ATOM 2504 N N . PRO B 1 150 ? -27.326 -0.818 -24.545 1.00 24.17 150 PRO B N 1
ATOM 2505 C CA . PRO B 1 150 ? -27.362 -1.430 -23.222 1.00 23.66 150 PRO B CA 1
ATOM 2506 C C . PRO B 1 150 ? -28.683 -1.084 -22.546 1.00 24.47 150 PRO B C 1
ATOM 2507 O O . PRO B 1 150 ? -29.426 -0.228 -23.037 1.00 25.60 150 PRO B O 1
ATOM 2511 N N . VAL B 1 151 ? -28.999 -1.782 -21.464 1.00 22.91 151 VAL B N 1
ATOM 2512 C CA . VAL B 1 151 ? -30.164 -1.471 -20.649 1.00 22.39 151 VAL B CA 1
ATOM 2513 C C . VAL B 1 151 ? -29.640 -1.425 -19.222 1.00 21.78 151 VAL B C 1
ATOM 2514 O O . VAL B 1 151 ? -29.161 -2.435 -18.694 1.00 21.87 151 VAL B O 1
ATOM 2518 N N . THR B 1 152 ? -29.696 -0.244 -18.620 1.00 21.19 152 THR B N 1
ATOM 2519 C CA . THR B 1 152 ? -29.193 -0.027 -17.259 1.00 21.09 152 THR B CA 1
ATOM 2520 C C . THR B 1 152 ? -30.313 0.539 -16.405 1.00 21.78 152 THR B C 1
ATOM 2521 O O . THR B 1 152 ? -30.912 1.558 -16.760 1.00 21.75 152 THR B O 1
ATOM 2525 N N . ILE B 1 153 ? -30.579 -0.118 -15.278 1.00 21.02 153 ILE B N 1
ATOM 2526 C CA . ILE B 1 153 ? -31.642 0.284 -14.368 1.00 21.07 153 ILE B CA 1
ATOM 2527 C C . ILE B 1 153 ? -31.001 0.613 -13.034 1.00 21.14 153 ILE B C 1
ATOM 2528 O O . ILE B 1 153 ? -30.087 -0.088 -12.588 1.00 20.31 153 ILE B O 1
ATOM 2533 N N . TYR B 1 154 ? -31.451 1.701 -12.422 1.00 20.59 154 TYR B N 1
ATOM 2534 C CA . TYR B 1 154 ? -30.996 2.042 -11.089 1.00 21.39 154 TYR B CA 1
ATOM 2535 C C . TYR B 1 154 ? -32.168 2.109 -10.118 1.00 21.10 154 TYR B C 1
ATOM 2536 O O . TYR B 1 154 ? -33.205 2.707 -10.423 1.00 20.78 154 TYR B O 1
ATOM 2545 N N . ILE B 1 155 ? -31.999 1.492 -8.950 1.00 20.75 155 ILE B N 1
ATOM 2546 C CA . ILE B 1 155 ? -33.020 1.550 -7.902 1.00 21.71 155 ILE B CA 1
ATOM 2547 C C . ILE B 1 155 ? -32.377 1.893 -6.569 1.00 21.88 155 ILE B C 1
ATOM 2548 O O . ILE B 1 155 ? -31.393 1.265 -6.174 1.00 20.48 155 ILE B O 1
ATOM 2553 N N . ASP B 1 156 ? -32.932 2.896 -5.890 1.00 21.73 156 ASP B N 1
ATOM 2554 C CA . ASP B 1 156 ? -32.565 3.200 -4.503 1.00 23.84 156 ASP B CA 1
ATOM 2555 C C . ASP B 1 156 ? -33.843 3.090 -3.677 1.00 24.61 156 ASP B C 1
ATOM 2556 O O . ASP B 1 156 ? -34.801 3.840 -3.900 1.00 24.91 156 ASP B O 1
ATOM 2561 N N . THR B 1 157 ? -33.869 2.142 -2.743 1.00 24.70 157 THR B N 1
ATOM 2562 C CA . THR B 1 157 ? -35.092 1.853 -1.981 1.00 27.40 157 THR B CA 1
ATOM 2563 C C . THR B 1 157 ? -35.462 2.985 -1.017 1.00 28.92 157 THR B C 1
ATOM 2564 O O . THR B 1 157 ? -36.591 3.039 -0.514 1.00 29.64 157 THR B O 1
ATOM 2568 N N . HIS B 1 158 ? -34.501 3.868 -0.754 1.00 30.57 158 HIS B N 1
ATOM 2569 C CA . HIS B 1 158 ? -34.721 5.042 0.092 1.00 34.37 158 HIS B CA 1
ATOM 2570 C C . HIS B 1 158 ? -35.389 6.155 -0.676 1.00 37.82 158 HIS B C 1
ATOM 2571 O O . HIS B 1 158 ? -35.774 7.171 -0.095 1.00 39.85 158 HIS B O 1
ATOM 2578 N N . ASP B 1 159 ? -35.551 5.963 -1.987 1.00 41.88 159 ASP B N 1
ATOM 2579 C CA . ASP B 1 159 ? -36.181 6.955 -2.865 1.00 46.31 159 ASP B CA 1
ATOM 2580 C C . ASP B 1 159 ? -37.627 6.646 -3.263 1.00 47.78 159 ASP B C 1
ATOM 2581 O O . ASP B 1 159 ? -38.307 7.506 -3.825 1.00 50.47 159 ASP B O 1
ATOM 2586 N N . ILE B 1 160 ? -38.097 5.433 -2.981 1.00 48.71 160 ILE B N 1
ATOM 2587 C CA . ILE B 1 160 ? -39.402 4.986 -3.485 1.00 50.79 160 ILE B CA 1
ATOM 2588 C C . ILE B 1 160 ? -40.591 5.755 -2.890 1.00 51.65 160 ILE B C 1
ATOM 2589 O O . ILE B 1 160 ? -40.564 6.207 -1.744 1.00 51.25 160 ILE B O 1
#

Organism: Plasmodium falciparum (isolate 3D7) (NCBI:txid36329)

Radius of gyration: 18.56 Å; Cα contacts (8 Å, |Δi|>4): 730; chains: 2; bounding box: 47×49×54 Å

Solvent-accessible surface area: 14488 Å² total; per-residue (Å²): 1,50,0,0,0,3,28,0,75,14,3,52,0,11,8,116,70,130,138,74,30,155,150,102,146,76,51,88,111,75,14,82,3,129,52,0,0,0,1,0,4,1,13,14,91,98,11,76,94,84,13,0,23,33,1,0,132,23,0,3,49,0,79,1,17,84,61,128,130,102,77,41,30,58,4,0,62,65,52,96,58,26,0,0,0,0,18,10,103,5,2,2,8,28,8,126,150,32,47,118,2,26,28,110,48,16,20,88,89,113,84,7,72,97,21,2,69,113,0,7,77,30,2,69,164,67,38,54,92,106,50,8,57,58,5,90,52,69,39,66,5,17,0,63,7,35,2,13,11,7,6,0,2,31,5,17,2,86,75,33,153,73,179,1,57,0,0,0,2,23,1,100,14,2,67,0,8,9,150,226,125,100,100,77,14,91,6,146,41,0,0,0,1,0,4,1,14,16,99,98,13,67,77,120,21,0,58,52,1,0,117,19,0,0,13,1,87,0,24,82,50,145,108,112,97,48,19,58,13,0,59,78,58,91,61,28,0,0,0,0,21,9,104,4,5,4,5,34,15,118,151,28,54,107,5,67,43,90,63,13,23,86,79,114,97,7,71,101,25,6,70,111,1,12,96,30,1,71,166,50,34,56,102,108,40,8,59,60,12,96,58,74,66,47,6,8,0,58,5,35,3,13,11,6,6,0,0,27,6,14,9,91,82,105

Foldseek 3Di:
DKKKKKWFQKKWKWFADPDDDPPDDGIDTDDMFGTAIEIADFAFQPDDVQLLVVVLVCQQPFQCDADDPRHSHHGCQRVVGAYEYEYDLCVQQDCPPDHHTDRVRTHDQVVVVVVVVVSQVVNCVVHNNVRYHYHDRPTDMDMDTGQDVTDIDMDDCVVPPTD/DKKKKKWFQKKWKAFPCSDTDDIFGGAIEIADFAFQPDDVVQLVVVLCCRFDFQCQADPPGGRDHGCQRVVGAYEYEYHLCVQQPVVPDVGGDRPRGHDQVVVVVVVVVSQVVNCVVHNPVRYHYHDRPGDMDMDTGQDVTDIDMDDSVVD

Sequence (314 aa):
MRVVIQRVKGAILSVRKENIGENEKELEIISEIKNGLICFLGIHKNDTWEDALYIIRKCLNLRLWNNDNKTWDKNVKDLNYELLIVSQFTLFGNTKKGNKPDFHLAKEPNEALIFYNKIIDEFKKQYNDDKIKIGKFGNYMNIDVTNDGPVTIYIDTHDINLNMRVVIQRVKGAILSVRKLEIISEIKNGLICFLGIHKNDTWEDALYIIRKCLNLRLWNNDNKTWDKNVKDLNYELLIVSQFTLFGNTKKGNKPDFHLAKEPNEALIFYNKIIDEFKKQYNDDKIKIGKFGNYMNIDVTNDGPVTIYIDTHDI

InterPro domains:
  IPR003732 D-aminoacyl-tRNA deacylase DTD [PF02580] (2-156)
  IPR003732 D-aminoacyl-tRNA deacylase DTD [PTHR10472] (1-159)
  IPR003732 D-aminoacyl-tRNA deacylase DTD [TIGR00256] (1-157)
  IPR023509 D-aminoacyl-tRNA deacylase-like superfamily [G3DSA:3.50.80.10] (1-164)
  IPR023509 D-aminoacyl-tRNA deacylase-like superfamily [SSF69500] (1-157)

Nearest PDB structures (foldseek):
  3lmv-assembly2_C  TM=9.929E-01  e=4.309E-31  Plasmodium falciparum 3D7
  3ko7-assembly2_D  TM=9.970E-01  e=1.259E-30  Plasmodium falciparum 3D7
  5j61-assembly3_E  TM=9.915E-01  e=2.521E-30  Plasmodium falciparum 3D7
  3kod-assembly3_F  TM=9.892E-01  e=3.565E-29  Plasmodium falciparum 3D7
  3knp-assembly3_E  TM=9.880E-01  e=2.951E-29  Plasmodium falciparum 3D7